Protein AF-A0A1Q5UQK3-F1 (afdb_monomer)

Radius of gyration: 19.58 Å; Cα contacts (8 Å, |Δi|>4): 312; chains: 1; bounding box: 48×44×52 Å

InterPro domains:
  IPR021858 Fungal transcription factor [PF11951] (1-296)

Sequence (298 aa):
MAYWEAMASFVMDQPIQSISYLLQICDQTGTEKTLSNPWTGISTLLFVYLAQAGALGRQRSIIRKLTVPTSTTVIHENFLEELLVQARGVEDVLLDYKIPLADRVEETGDGLTPVSHLQKMAQVYRLTALLELYRVFPELFHEKSSGEVSISDFKSFKSRILAIAIGILTIISTIPASSGVNVLFCLPMIAAGSALQLTDSQQTDFSHGSSRGSLCNDLMAIFIQDDGHAHWREFVQERMNSIHNHVGLSGVTRASEVIEKTWLSADIQVFANESDSIGEFILWTDVMTDGRLETIFG

Secondary structure (DSSP, 8-state):
-HHHHHHHTTTS---GGGTTHHHHHH--TT-SSB--BTTTBTTHHHHHHHHHHHHHHHHHHHHHHS---GGGHHHHHHHHHHHHHHHHHHHHHHHH--PPPGGGBPP-S-TTS-HHHHHHHHHHHHHHHHHHHHHH-GGGS--S--S---HHHHHHHHHHHHHHHHHHHHHHHTS-TTSGGGGG-HHHHHHHHHH---------------SHHHHHHHHHHHHTSHHHHHHHHHHHHHHHHHHHHHH--HHHHHHHHHHHHHHHHHHHHHHTT-TTSTTPPPPHHHHHHHTT-GGG--

pLDDT: mean 82.1, std 14.61, range [39.91, 98.25]

Structure (mmCIF, N/CA/C/O backbone):
data_AF-A0A1Q5UQK3-F1
#
_entry.id   AF-A0A1Q5UQK3-F1
#
loop_
_atom_site.group_PDB
_atom_site.id
_atom_site.type_symbol
_atom_site.label_atom_id
_atom_site.label_alt_id
_atom_site.label_comp_id
_atom_site.label_asym_id
_atom_site.label_entity_id
_atom_site.label_seq_id
_atom_site.pdbx_PDB_ins_code
_atom_site.Cartn_x
_atom_site.Cartn_y
_atom_site.Cartn_z
_atom_site.occupancy
_atom_site.B_iso_or_equiv
_atom_site.auth_seq_id
_atom_site.auth_comp_id
_atom_site.auth_asym_id
_atom_site.auth_atom_id
_atom_site.pdbx_PDB_model_num
ATOM 1 N N . MET A 1 1 ? 2.072 -11.785 13.831 1.00 78.50 1 MET A N 1
ATOM 2 C CA . MET A 1 1 ? 2.649 -12.615 12.754 1.00 78.50 1 MET A CA 1
ATOM 3 C C . MET A 1 1 ? 2.344 -11.985 11.403 1.00 78.50 1 MET A C 1
ATOM 5 O O . MET A 1 1 ? 3.215 -11.283 10.928 1.00 78.50 1 MET A O 1
ATOM 9 N N . ALA A 1 2 ? 1.118 -12.069 10.863 1.00 88.50 2 ALA A N 1
ATOM 10 C CA . ALA A 1 2 ? 0.805 -11.561 9.513 1.00 88.50 2 ALA A CA 1
ATOM 11 C C . ALA A 1 2 ? 1.146 -10.078 9.261 1.00 88.50 2 ALA A C 1
ATOM 13 O O . ALA A 1 2 ? 1.738 -9.767 8.238 1.00 88.50 2 ALA A O 1
ATOM 14 N N . TYR A 1 3 ? 0.840 -9.171 10.200 1.00 90.12 3 TYR A N 1
ATOM 15 C CA . TYR A 1 3 ? 1.243 -7.759 10.088 1.00 90.12 3 TYR A CA 1
ATOM 16 C C . TYR A 1 3 ? 2.760 -7.593 9.915 1.00 90.12 3 TYR A C 1
ATOM 18 O O . TYR A 1 3 ? 3.210 -6.916 9.001 1.00 90.12 3 TYR A O 1
ATOM 26 N N . TRP A 1 4 ? 3.541 -8.234 10.787 1.00 88.81 4 TRP A N 1
ATOM 27 C CA . TRP A 1 4 ? 5.000 -8.144 10.766 1.00 88.81 4 TRP A CA 1
ATOM 28 C C . TRP A 1 4 ? 5.590 -8.767 9.506 1.00 88.81 4 TRP A C 1
ATOM 30 O O . TRP A 1 4 ? 6.489 -8.180 8.921 1.00 88.81 4 TRP A O 1
ATOM 40 N N . GLU A 1 5 ? 5.039 -9.896 9.060 1.00 91.19 5 GLU A N 1
ATOM 41 C CA . GLU A 1 5 ? 5.409 -10.529 7.793 1.00 91.19 5 GLU A CA 1
ATOM 42 C C . GLU A 1 5 ? 5.187 -9.576 6.610 1.00 91.19 5 GLU A C 1
ATOM 44 O O . GLU A 1 5 ? 6.056 -9.428 5.756 1.00 91.19 5 GLU A O 1
ATOM 49 N N . ALA A 1 6 ? 4.051 -8.871 6.605 1.00 92.25 6 ALA A N 1
ATOM 50 C CA . ALA A 1 6 ? 3.717 -7.897 5.575 1.00 92.25 6 ALA A CA 1
ATOM 51 C C . ALA A 1 6 ? 4.653 -6.692 5.566 1.00 92.25 6 ALA A C 1
ATOM 53 O O . ALA A 1 6 ? 4.959 -6.174 4.504 1.00 92.25 6 ALA A O 1
ATOM 54 N N . MET A 1 7 ? 5.110 -6.228 6.729 1.00 90.56 7 MET A N 1
ATOM 55 C CA . MET A 1 7 ? 6.100 -5.151 6.785 1.00 90.56 7 MET A CA 1
ATOM 56 C C . MET A 1 7 ? 7.474 -5.652 6.323 1.00 90.56 7 MET A C 1
ATOM 58 O O . MET A 1 7 ? 8.140 -5.021 5.503 1.00 90.56 7 MET A O 1
ATOM 62 N N . ALA A 1 8 ? 7.885 -6.817 6.827 1.00 90.06 8 ALA A N 1
ATOM 63 C CA . ALA A 1 8 ? 9.196 -7.387 6.571 1.00 90.06 8 ALA A CA 1
ATOM 64 C C . ALA A 1 8 ? 9.395 -7.769 5.100 1.00 90.06 8 ALA A C 1
ATOM 66 O O . ALA A 1 8 ? 10.506 -7.635 4.603 1.00 90.06 8 ALA A O 1
ATOM 67 N N . SER A 1 9 ? 8.346 -8.164 4.372 1.00 92.44 9 SER A N 1
ATOM 68 C CA . SER A 1 9 ? 8.451 -8.544 2.957 1.00 92.44 9 SER A CA 1
ATOM 69 C C . SER A 1 9 ? 8.950 -7.429 2.034 1.00 92.44 9 SER A C 1
ATOM 71 O O . SER A 1 9 ? 9.472 -7.718 0.963 1.00 92.44 9 SER A O 1
ATOM 73 N N . PHE A 1 10 ? 8.799 -6.159 2.425 1.00 89.88 10 PHE A N 1
ATOM 74 C CA . PHE A 1 10 ? 9.327 -5.028 1.652 1.00 89.88 10 PHE A CA 1
ATOM 75 C C . PHE A 1 10 ? 10.814 -4.755 1.940 1.00 89.88 10 PHE A C 1
ATOM 77 O O . PHE A 1 10 ? 11.485 -4.086 1.154 1.00 89.88 10 PHE A O 1
ATOM 84 N N . VAL A 1 11 ? 11.351 -5.299 3.036 1.00 86.69 11 VAL A N 1
ATOM 85 C CA . VAL A 1 11 ? 12.739 -5.085 3.486 1.00 86.69 11 VAL A CA 1
ATOM 86 C C . VAL A 1 11 ? 13.604 -6.336 3.348 1.00 86.69 11 VAL A C 1
ATOM 88 O O . VAL A 1 11 ? 14.799 -6.225 3.097 1.00 86.69 11 VAL A O 1
ATOM 91 N N . MET A 1 12 ? 13.030 -7.525 3.509 1.00 86.06 12 MET A N 1
ATOM 92 C CA . MET A 1 12 ? 13.757 -8.788 3.521 1.00 86.06 12 MET A CA 1
ATOM 93 C C . MET A 1 12 ? 13.512 -9.589 2.251 1.00 86.06 12 MET A C 1
ATOM 95 O O . MET A 1 12 ? 12.377 -9.767 1.810 1.00 86.06 12 MET A O 1
ATOM 99 N N . ASP A 1 13 ? 14.596 -10.135 1.707 1.00 84.44 13 ASP A N 1
ATOM 100 C CA . ASP A 1 13 ? 14.550 -11.056 0.579 1.00 84.44 13 ASP A CA 1
ATOM 101 C C . ASP A 1 13 ? 14.054 -12.420 1.041 1.00 84.44 13 ASP A C 1
ATOM 103 O O . ASP A 1 13 ? 14.781 -13.179 1.684 1.00 84.44 13 ASP A O 1
ATOM 107 N N . GLN A 1 14 ? 12.802 -12.733 0.714 1.00 85.25 14 GLN A N 1
ATOM 108 C CA . GLN A 1 14 ? 12.210 -14.019 1.044 1.00 85.25 14 GLN A CA 1
ATOM 109 C C . GLN A 1 14 ? 11.357 -14.580 -0.093 1.00 85.25 14 GLN A C 1
ATOM 111 O O . GLN A 1 14 ? 10.688 -13.822 -0.798 1.00 85.25 14 GLN A O 1
ATOM 116 N N . PRO A 1 15 ? 11.368 -15.910 -0.290 1.00 85.19 15 PRO A N 1
ATOM 117 C CA . PRO A 1 15 ? 10.510 -16.542 -1.273 1.00 85.19 15 PRO A CA 1
ATOM 118 C C . PRO A 1 15 ? 9.054 -16.533 -0.797 1.00 85.19 15 PRO A C 1
ATOM 120 O O . PRO A 1 15 ? 8.778 -16.670 0.397 1.00 85.19 15 PRO A O 1
ATOM 123 N N . ILE A 1 16 ? 8.107 -16.436 -1.733 1.00 85.38 16 ILE A N 1
ATOM 124 C CA . ILE A 1 16 ? 6.668 -16.400 -1.422 1.00 85.38 16 ILE A CA 1
ATOM 125 C C . ILE A 1 16 ? 6.212 -17.627 -0.612 1.00 85.38 16 ILE A C 1
ATOM 127 O O . ILE A 1 16 ? 5.317 -17.531 0.228 1.00 85.38 16 ILE A O 1
ATOM 131 N N . GLN A 1 17 ? 6.863 -18.779 -0.811 1.00 85.81 17 GLN A N 1
ATOM 132 C CA . GLN A 1 17 ? 6.561 -20.027 -0.112 1.00 85.81 17 GLN A CA 1
ATOM 133 C C . GLN A 1 17 ? 6.794 -19.920 1.401 1.00 85.81 17 GLN A C 1
ATOM 135 O O . GLN A 1 17 ? 6.116 -20.610 2.163 1.00 85.81 17 GLN A O 1
ATOM 140 N N . SER A 1 18 ? 7.689 -19.030 1.845 1.00 86.06 18 SER A N 1
ATOM 141 C CA . SER A 1 18 ? 7.917 -18.759 3.267 1.00 86.06 18 SER A CA 1
ATOM 142 C C . SER A 1 18 ? 6.706 -18.128 3.949 1.00 86.06 18 SER A C 1
ATOM 144 O O . SER A 1 18 ? 6.605 -18.214 5.162 1.00 86.06 18 SER A O 1
ATOM 146 N N . ILE A 1 19 ? 5.771 -17.540 3.196 1.00 87.25 19 ILE A N 1
ATOM 147 C CA . ILE A 1 19 ? 4.575 -16.860 3.718 1.00 87.25 19 ILE A CA 1
ATOM 148 C C . ILE A 1 19 ? 3.367 -17.817 3.754 1.00 87.25 19 ILE A C 1
ATOM 150 O O . ILE A 1 19 ? 2.412 -17.605 4.504 1.00 87.25 19 ILE A O 1
ATOM 154 N N . SER A 1 20 ? 3.409 -18.920 2.998 1.00 83.19 20 SER A N 1
ATOM 155 C CA . SER A 1 20 ? 2.281 -19.845 2.806 1.00 83.19 20 SER A CA 1
ATOM 156 C C . SER A 1 20 ? 1.733 -20.466 4.095 1.00 83.19 20 SER A C 1
ATOM 158 O O . SER A 1 20 ? 0.554 -20.814 4.146 1.00 83.19 20 SER A O 1
ATOM 160 N N . TYR A 1 21 ? 2.538 -20.576 5.159 1.00 84.88 21 TYR A N 1
ATOM 161 C CA . TYR A 1 21 ? 2.067 -21.080 6.456 1.00 84.88 21 TYR A CA 1
ATOM 162 C C . TYR A 1 21 ? 0.967 -20.196 7.070 1.00 84.88 21 TYR A C 1
ATOM 164 O O . TYR A 1 21 ? 0.103 -20.697 7.787 1.00 84.88 21 TYR A O 1
ATOM 172 N N . LEU A 1 22 ? 0.954 -18.891 6.767 1.00 85.50 22 LEU A N 1
ATOM 173 C CA . LEU A 1 22 ? -0.047 -17.958 7.287 1.00 85.50 22 LEU A CA 1
ATOM 174 C C . LEU A 1 22 ? -1.423 -18.140 6.641 1.00 85.50 22 LEU A C 1
ATOM 176 O O . LEU A 1 22 ? -2.431 -17.829 7.278 1.00 85.50 22 LEU A O 1
ATOM 180 N N . LEU A 1 23 ? -1.485 -18.671 5.415 1.00 83.81 23 LEU A N 1
ATOM 181 C CA . LEU A 1 23 ? -2.755 -18.949 4.737 1.00 83.81 23 LEU A CA 1
ATOM 182 C C . LEU A 1 23 ? -3.564 -20.008 5.494 1.00 83.81 23 LEU A C 1
ATOM 184 O O . LEU A 1 23 ? -4.773 -19.860 5.636 1.00 83.81 23 LEU A O 1
ATOM 188 N N . GLN A 1 24 ? -2.892 -21.008 6.073 1.00 79.00 24 GLN A N 1
ATOM 189 C CA . GLN A 1 24 ? -3.535 -22.055 6.880 1.00 79.00 24 GLN A CA 1
ATOM 190 C C . GLN A 1 24 ? -4.207 -21.494 8.142 1.00 79.00 24 GLN A C 1
ATOM 192 O O . GLN A 1 24 ? -5.198 -22.037 8.612 1.00 79.00 24 GLN A O 1
ATOM 197 N N . ILE A 1 25 ? -3.683 -20.390 8.684 1.00 72.75 25 ILE A N 1
ATOM 198 C CA . ILE A 1 25 ? -4.220 -19.724 9.881 1.00 72.75 25 ILE A CA 1
ATOM 199 C C . ILE A 1 25 ? -5.439 -18.857 9.529 1.00 72.75 25 ILE A C 1
ATOM 201 O O . ILE A 1 25 ? -6.269 -18.560 10.388 1.00 72.75 25 ILE A O 1
ATOM 205 N N . CYS A 1 26 ? -5.552 -18.436 8.267 1.00 71.88 26 CYS A N 1
ATOM 206 C CA . CYS A 1 26 ? -6.636 -17.579 7.795 1.00 71.88 26 CYS A CA 1
ATOM 207 C C . CYS A 1 26 ? -7.861 -18.359 7.295 1.00 71.88 26 CYS A C 1
ATOM 209 O O . CYS A 1 26 ? -8.881 -17.734 7.000 1.00 71.88 26 CYS A O 1
ATOM 211 N N . ASP A 1 27 ? -7.786 -19.690 7.209 1.00 66.38 27 ASP A N 1
ATOM 212 C CA . ASP A 1 27 ? -8.896 -20.535 6.774 1.00 66.38 27 ASP A CA 1
ATOM 213 C C . ASP A 1 27 ? -9.964 -20.638 7.880 1.00 66.38 27 ASP A C 1
ATOM 215 O O . ASP A 1 27 ? -9.946 -21.517 8.739 1.00 66.38 27 ASP A O 1
ATOM 219 N N . GLN A 1 28 ? -10.880 -19.666 7.897 1.00 60.72 28 GLN A N 1
ATOM 220 C CA . GLN A 1 28 ? -12.048 -19.629 8.788 1.00 60.72 28 GLN A CA 1
ATOM 221 C C . GLN A 1 28 ? -13.313 -20.117 8.067 1.00 60.72 28 GLN A C 1
ATOM 223 O O . GLN A 1 28 ? -14.416 -19.611 8.297 1.00 60.72 28 GLN A O 1
ATOM 228 N N . THR A 1 29 ? -13.175 -21.066 7.139 1.00 51.41 29 THR A N 1
ATOM 229 C CA . THR A 1 29 ? -14.315 -21.621 6.409 1.00 51.41 29 THR A CA 1
ATOM 230 C C . THR A 1 29 ? -15.253 -22.367 7.370 1.00 51.41 29 THR A C 1
ATOM 232 O O . THR A 1 29 ? -15.006 -23.499 7.772 1.00 51.41 29 THR A O 1
ATOM 235 N N . GLY A 1 30 ? -16.358 -21.719 7.763 1.00 53.75 30 GLY A N 1
ATOM 236 C CA . GLY A 1 3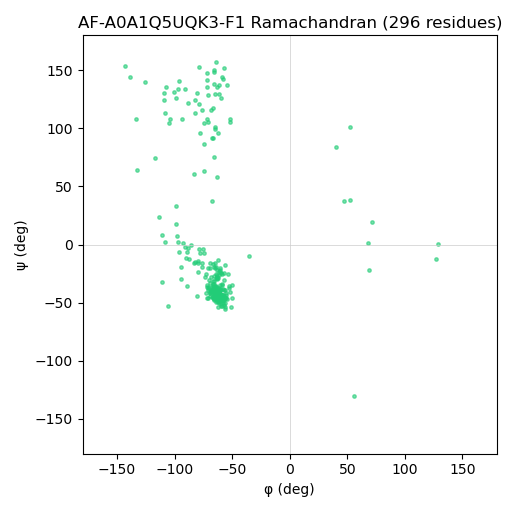0 ? -17.470 -22.371 8.468 1.00 53.75 30 GLY A CA 1
ATOM 237 C C . GLY A 1 30 ? -17.963 -21.726 9.766 1.00 53.75 30 GLY A C 1
ATOM 238 O O . GLY A 1 30 ? -18.908 -22.255 10.347 1.00 53.75 30 GLY A O 1
ATOM 239 N N . THR A 1 31 ? -17.399 -20.608 10.236 1.00 59.25 31 THR A N 1
ATOM 240 C CA . THR A 1 31 ? -17.909 -19.922 11.441 1.00 59.25 31 THR A CA 1
ATOM 241 C C . THR A 1 31 ? -18.957 -18.853 11.102 1.00 59.25 31 THR A C 1
ATOM 243 O O . THR A 1 31 ? -18.769 -18.043 10.197 1.00 59.25 31 THR A O 1
ATOM 246 N N . GLU A 1 32 ? -20.077 -18.824 11.842 1.00 60.72 32 GLU A N 1
ATOM 247 C CA . GLU A 1 32 ? -21.157 -17.829 11.658 1.00 60.72 32 GLU A CA 1
ATOM 248 C C . GLU A 1 32 ? -20.708 -16.385 11.945 1.00 60.72 32 GLU A C 1
ATOM 250 O O . GLU A 1 32 ? -21.277 -15.438 11.398 1.00 60.72 32 GLU A O 1
ATOM 255 N N . LYS A 1 33 ? -19.671 -16.218 12.777 1.00 65.75 33 LYS A N 1
ATOM 256 C CA . LYS A 1 33 ? -19.028 -14.937 13.088 1.00 65.75 33 LYS A CA 1
ATOM 257 C C . LYS A 1 33 ? -17.528 -15.017 12.816 1.00 65.75 33 LYS A C 1
ATOM 259 O O . LYS A 1 33 ? -16.886 -16.028 13.104 1.00 65.75 33 LYS A O 1
ATOM 264 N N . THR A 1 34 ? -16.975 -13.950 12.250 1.00 70.44 34 THR A N 1
ATOM 265 C CA . THR A 1 34 ? -15.537 -13.788 12.028 1.00 70.44 34 THR A CA 1
ATOM 266 C C . THR A 1 34 ? -14.903 -13.292 13.322 1.00 70.44 34 THR A C 1
ATOM 268 O O . THR A 1 34 ? -15.170 -12.166 13.751 1.00 70.44 34 THR A O 1
ATOM 271 N N . LEU A 1 35 ? -14.061 -14.125 13.936 1.00 71.75 35 LEU A N 1
ATOM 272 C CA . LEU A 1 35 ? -13.281 -13.723 15.102 1.00 71.75 35 LEU A CA 1
ATOM 273 C C . LEU A 1 35 ? -12.233 -12.695 14.659 1.00 71.75 35 LEU A C 1
ATOM 275 O O . LEU A 1 35 ? -11.332 -13.004 13.871 1.00 71.75 35 LEU A O 1
ATOM 279 N N . SER A 1 36 ? -12.358 -11.470 15.165 1.00 78.19 36 SER A N 1
ATOM 280 C CA . SER A 1 36 ? -11.414 -10.391 14.879 1.00 78.19 36 SER A CA 1
ATOM 281 C C . SER A 1 36 ? -10.084 -10.656 15.580 1.00 78.19 36 SER A C 1
ATOM 283 O O . SER A 1 36 ? -10.034 -10.874 16.790 1.00 78.19 36 SER A O 1
ATOM 285 N N . ASN A 1 37 ? -8.979 -10.599 14.837 1.00 85.31 37 ASN A N 1
ATOM 286 C CA . ASN A 1 37 ? -7.660 -10.613 15.454 1.00 85.31 37 ASN A CA 1
ATOM 287 C C . ASN A 1 37 ? -7.462 -9.326 16.285 1.00 85.31 37 ASN A C 1
ATOM 289 O O . ASN A 1 37 ? -7.782 -8.249 15.781 1.00 85.31 37 ASN A O 1
ATOM 293 N N . PRO A 1 38 ? -6.879 -9.384 17.497 1.00 82.50 38 PRO A N 1
ATOM 294 C CA . PRO A 1 38 ? -6.703 -8.194 18.337 1.00 82.50 38 PRO A CA 1
ATOM 295 C C . PRO A 1 38 ? -5.853 -7.079 17.713 1.00 82.50 38 PRO A C 1
ATOM 297 O O . PRO A 1 38 ? -5.990 -5.923 18.095 1.00 82.50 38 PRO A O 1
ATOM 300 N N . TRP A 1 39 ? -4.964 -7.418 16.775 1.00 86.12 39 TRP A N 1
ATOM 301 C CA . TRP A 1 39 ? -4.095 -6.462 16.089 1.00 86.12 39 TRP A CA 1
ATOM 302 C C . TRP A 1 39 ? -4.553 -6.203 14.654 1.00 86.12 39 TRP A C 1
ATOM 304 O O . TRP A 1 39 ? -4.768 -5.065 14.262 1.00 86.12 39 TRP A O 1
ATOM 314 N N . THR A 1 40 ? -4.741 -7.253 13.852 1.00 86.62 40 THR A N 1
ATOM 315 C CA . THR A 1 40 ? -5.080 -7.122 12.424 1.00 86.62 40 THR A CA 1
ATOM 316 C C . THR A 1 40 ? -6.582 -7.026 12.152 1.00 86.62 40 THR A C 1
ATOM 318 O O . THR A 1 40 ? -6.984 -6.869 10.997 1.00 86.62 40 THR A O 1
ATOM 321 N N . GLY A 1 41 ? -7.425 -7.121 13.183 1.00 88.31 41 GLY A N 1
ATOM 322 C CA . GLY A 1 41 ? -8.879 -7.108 13.061 1.00 88.31 41 GLY A CA 1
ATOM 323 C C . GLY A 1 41 ? -9.379 -8.198 12.114 1.00 88.31 41 GLY A C 1
ATOM 324 O O . GLY A 1 41 ? -8.967 -9.358 12.189 1.00 88.31 41 GLY A O 1
ATOM 325 N N . ILE A 1 42 ? -10.236 -7.795 11.179 1.00 90.00 42 ILE A N 1
ATOM 326 C CA . ILE A 1 42 ? -10.765 -8.648 10.103 1.00 90.00 42 ILE A CA 1
ATOM 327 C C . ILE A 1 42 ? -9.845 -8.711 8.872 1.00 90.00 42 ILE A C 1
ATOM 329 O O . ILE A 1 42 ? -10.167 -9.374 7.892 1.00 90.00 42 ILE A O 1
ATOM 333 N N . SER A 1 43 ? -8.707 -8.012 8.899 1.00 91.69 43 SER A N 1
ATOM 334 C CA . SER A 1 43 ? -7.818 -7.833 7.745 1.00 91.69 43 SER A CA 1
ATOM 335 C C . SER A 1 43 ? -6.640 -8.805 7.733 1.00 91.69 43 SER A C 1
ATOM 337 O O . SER A 1 43 ? -5.752 -8.660 6.901 1.00 91.69 43 SER A O 1
ATOM 339 N N . THR A 1 44 ? -6.593 -9.795 8.632 1.00 91.44 44 THR A N 1
ATOM 340 C CA . THR A 1 44 ? -5.461 -10.736 8.757 1.00 91.44 44 THR A CA 1
ATOM 341 C C . THR A 1 44 ? -5.065 -11.354 7.417 1.00 91.44 44 THR A C 1
ATOM 343 O O . THR A 1 44 ? -3.888 -11.341 7.074 1.00 91.44 44 THR A O 1
ATOM 346 N N . LEU A 1 45 ? -6.044 -11.813 6.631 1.00 92.19 45 LEU A N 1
ATOM 347 C CA . LEU A 1 45 ? -5.802 -12.397 5.312 1.00 92.19 45 LEU A CA 1
ATOM 348 C C . LEU A 1 45 ? -5.207 -11.380 4.323 1.00 92.19 45 LEU A C 1
ATOM 350 O O . LEU A 1 45 ? -4.307 -11.709 3.557 1.00 92.19 45 LEU A O 1
ATOM 354 N N . LEU A 1 46 ? -5.653 -10.124 4.379 1.00 94.94 46 LEU A N 1
ATOM 355 C CA . LEU A 1 46 ? -5.125 -9.053 3.532 1.00 94.94 46 LEU A CA 1
ATOM 356 C C . LEU A 1 46 ? -3.666 -8.730 3.857 1.00 94.94 46 LEU A C 1
ATOM 358 O O . LEU A 1 46 ? -2.901 -8.440 2.946 1.00 94.94 46 LEU A O 1
ATOM 362 N N . PHE A 1 47 ? -3.255 -8.834 5.124 1.00 95.00 47 PHE A N 1
ATOM 363 C CA . PHE A 1 47 ? -1.840 -8.725 5.489 1.00 95.00 47 PHE A CA 1
ATOM 364 C C . PHE A 1 47 ? -1.006 -9.865 4.901 1.00 95.00 47 PHE A C 1
ATOM 366 O O . PHE A 1 47 ? 0.108 -9.622 4.452 1.00 95.00 47 PHE A O 1
ATOM 373 N N . VAL A 1 48 ? -1.536 -11.092 4.848 1.00 94.50 48 VAL A N 1
ATOM 374 C CA . VAL A 1 48 ? -0.835 -12.218 4.208 1.00 94.50 48 VAL A CA 1
ATOM 375 C C . VAL A 1 48 ? -0.623 -11.947 2.718 1.00 94.50 48 VAL A C 1
ATOM 377 O O . VAL A 1 48 ? 0.493 -12.091 2.226 1.00 94.50 48 VAL A O 1
ATOM 380 N N . TYR A 1 49 ? -1.655 -11.490 2.007 1.00 95.31 49 TYR A N 1
ATOM 381 C CA . TYR A 1 49 ? -1.523 -11.154 0.585 1.00 95.31 49 TYR A CA 1
ATOM 382 C C . TYR A 1 49 ? -0.657 -9.920 0.334 1.00 95.31 49 TYR A C 1
ATOM 384 O O . TYR A 1 49 ? 0.083 -9.889 -0.645 1.00 95.31 49 TYR A O 1
ATOM 392 N N . LEU A 1 50 ? -0.672 -8.937 1.235 1.00 96.00 50 LEU A N 1
ATOM 393 C CA . LEU A 1 50 ? 0.263 -7.816 1.176 1.00 96.00 50 LEU A CA 1
ATOM 394 C C . LEU A 1 50 ? 1.712 -8.287 1.342 1.00 96.00 50 LEU A C 1
ATOM 396 O O . LEU A 1 50 ? 2.586 -7.812 0.623 1.00 96.00 50 LEU A O 1
ATOM 400 N N . ALA A 1 51 ? 1.962 -9.248 2.237 1.00 95.19 51 ALA A N 1
ATOM 401 C CA . ALA A 1 51 ? 3.283 -9.843 2.397 1.00 95.19 51 ALA A CA 1
ATOM 402 C C . ALA A 1 51 ? 3.748 -10.546 1.113 1.00 95.19 51 ALA A C 1
ATOM 404 O O . ALA A 1 51 ? 4.895 -10.403 0.691 1.00 95.19 51 ALA A O 1
ATOM 405 N N . GLN A 1 52 ? 2.844 -11.278 0.456 1.00 95.12 52 GLN A N 1
ATOM 406 C CA . GLN A 1 52 ? 3.128 -11.910 -0.832 1.00 95.12 52 GLN A CA 1
ATOM 407 C C . GLN A 1 52 ? 3.423 -10.872 -1.921 1.00 95.12 52 GLN A C 1
ATOM 409 O O . GLN A 1 52 ? 4.402 -11.022 -2.647 1.00 95.12 52 GLN A O 1
ATOM 414 N N . ALA A 1 53 ? 2.632 -9.797 -1.996 1.00 95.12 53 ALA A N 1
ATOM 415 C CA . ALA A 1 53 ? 2.864 -8.691 -2.921 1.00 95.12 53 ALA A CA 1
ATOM 416 C C . ALA A 1 53 ? 4.238 -8.035 -2.703 1.00 95.12 53 ALA A C 1
ATOM 418 O O . ALA A 1 53 ? 4.974 -7.829 -3.667 1.00 95.12 53 ALA A O 1
ATOM 419 N N . GLY A 1 54 ? 4.615 -7.770 -1.448 1.00 94.31 54 GLY A N 1
ATOM 420 C CA . GLY A 1 54 ? 5.924 -7.213 -1.107 1.00 94.31 54 GLY A CA 1
ATOM 421 C C . GLY A 1 54 ? 7.080 -8.139 -1.492 1.00 94.31 54 GLY A C 1
ATOM 422 O O . GLY A 1 54 ? 8.031 -7.692 -2.131 1.00 94.31 54 GLY A O 1
ATOM 423 N N . ALA A 1 55 ? 6.969 -9.438 -1.191 1.00 94.25 55 ALA A N 1
ATOM 424 C CA . ALA A 1 55 ? 7.991 -10.427 -1.534 1.00 94.25 55 ALA A CA 1
ATOM 425 C C . ALA A 1 55 ? 8.187 -10.543 -3.056 1.00 94.25 55 ALA A C 1
ATOM 427 O O . ALA A 1 55 ? 9.316 -10.468 -3.543 1.00 94.25 55 ALA A O 1
ATOM 428 N N . LEU A 1 56 ? 7.089 -10.644 -3.816 1.00 94.38 56 LEU A N 1
ATOM 429 C CA . LEU A 1 56 ? 7.114 -10.659 -5.282 1.00 94.38 56 LEU A CA 1
ATOM 430 C C . LEU A 1 56 ? 7.721 -9.372 -5.850 1.00 94.38 56 LEU A C 1
ATOM 432 O O . LEU A 1 56 ? 8.548 -9.419 -6.763 1.00 94.38 56 LEU A O 1
ATOM 436 N N . GLY A 1 57 ? 7.331 -8.222 -5.295 1.00 91.94 57 GLY A N 1
ATOM 437 C CA . GLY A 1 57 ? 7.837 -6.922 -5.715 1.00 91.94 57 GLY A CA 1
ATOM 438 C C . GLY A 1 57 ? 9.348 -6.799 -5.522 1.00 91.94 57 GLY A C 1
ATOM 439 O O . GLY A 1 57 ? 10.071 -6.366 -6.423 1.00 91.94 57 GLY A O 1
ATOM 440 N N . ARG A 1 58 ? 9.841 -7.265 -4.374 1.00 90.56 58 ARG A N 1
ATOM 441 C CA . ARG A 1 58 ? 11.262 -7.253 -4.034 1.00 90.56 58 ARG A CA 1
ATOM 442 C C . ARG A 1 58 ? 12.076 -8.207 -4.908 1.00 90.56 58 ARG A C 1
ATOM 444 O O . ARG A 1 58 ? 13.092 -7.793 -5.465 1.00 90.56 58 ARG A O 1
ATOM 451 N N . GLN A 1 59 ? 11.593 -9.433 -5.120 1.00 90.75 59 GLN A N 1
ATOM 452 C CA . GLN A 1 59 ? 12.211 -10.383 -6.053 1.00 90.75 59 GLN A CA 1
ATOM 453 C C . GLN A 1 59 ? 12.325 -9.785 -7.458 1.00 90.75 59 GLN A C 1
ATOM 455 O O . GLN A 1 59 ? 13.393 -9.832 -8.067 1.00 90.75 59 GLN A O 1
ATOM 460 N N . ARG A 1 60 ? 11.258 -9.148 -7.948 1.00 88.62 60 ARG A N 1
ATOM 461 C CA . ARG A 1 60 ? 11.258 -8.483 -9.253 1.00 88.62 60 ARG A CA 1
ATOM 462 C C . ARG A 1 60 ? 12.223 -7.296 -9.327 1.00 88.62 60 ARG A C 1
ATOM 464 O O . ARG A 1 60 ? 12.894 -7.149 -10.347 1.00 88.62 60 ARG A O 1
ATOM 471 N N . SER A 1 61 ? 12.337 -6.481 -8.274 1.00 85.31 61 SER A N 1
ATOM 472 C CA . SER A 1 61 ? 13.320 -5.384 -8.220 1.00 85.31 61 SER A CA 1
ATOM 473 C C . SER A 1 61 ? 14.761 -5.908 -8.273 1.00 85.31 61 SER A C 1
ATOM 475 O O . SER A 1 61 ? 15.560 -5.421 -9.073 1.00 85.31 61 SER A O 1
ATOM 477 N N . ILE A 1 62 ? 15.090 -6.963 -7.515 1.00 84.69 62 ILE A N 1
ATOM 478 C CA . ILE A 1 62 ? 16.425 -7.585 -7.555 1.00 84.69 62 ILE A CA 1
ATOM 479 C C . ILE A 1 62 ? 16.767 -8.057 -8.964 1.00 84.69 62 ILE A C 1
ATOM 481 O O . ILE A 1 62 ? 17.851 -7.767 -9.464 1.00 84.69 62 ILE A O 1
ATOM 485 N N . ILE A 1 63 ? 15.840 -8.764 -9.612 1.00 84.00 63 ILE A N 1
ATOM 486 C CA . ILE A 1 63 ? 16.035 -9.277 -10.970 1.00 84.00 63 ILE A CA 1
ATOM 487 C C . ILE A 1 63 ? 16.291 -8.129 -11.948 1.00 84.00 63 ILE A C 1
ATOM 489 O O . ILE A 1 63 ? 17.243 -8.198 -12.717 1.00 84.00 63 ILE A O 1
ATOM 493 N N . ARG A 1 64 ? 15.507 -7.043 -11.868 1.00 79.56 64 ARG A N 1
ATOM 494 C CA . ARG A 1 64 ? 15.684 -5.851 -12.714 1.00 79.56 64 ARG A CA 1
ATOM 495 C C . ARG A 1 64 ? 17.070 -5.217 -12.551 1.00 79.56 64 ARG A C 1
ATOM 497 O O . ARG A 1 64 ? 17.620 -4.708 -13.521 1.00 79.56 64 ARG A O 1
ATOM 504 N N . LYS A 1 65 ? 17.633 -5.249 -11.338 1.00 77.62 65 LYS A N 1
ATOM 505 C CA . LYS A 1 65 ? 18.955 -4.681 -11.019 1.00 77.62 65 LYS A CA 1
ATOM 506 C C . LYS A 1 65 ? 20.126 -5.610 -11.368 1.00 77.62 65 LYS A C 1
ATOM 508 O O . LYS A 1 65 ? 21.267 -5.151 -11.400 1.00 77.62 65 LYS A O 1
ATOM 513 N N . LEU A 1 66 ? 19.889 -6.900 -11.613 1.00 78.94 66 LEU A N 1
ATOM 514 C CA . LEU A 1 66 ? 20.945 -7.844 -11.980 1.00 78.94 66 LEU A CA 1
ATOM 515 C C . LEU A 1 66 ? 21.319 -7.690 -13.461 1.00 78.94 66 LEU A C 1
ATOM 517 O O . LEU A 1 66 ? 20.507 -7.913 -14.352 1.00 78.94 66 LEU A O 1
ATOM 521 N N . THR A 1 67 ? 22.585 -7.376 -13.745 1.00 64.62 67 THR A N 1
ATOM 522 C CA . THR A 1 67 ? 23.114 -7.394 -15.117 1.00 64.62 67 THR A CA 1
ATOM 523 C C . THR A 1 67 ? 23.239 -8.838 -15.604 1.00 64.62 67 THR A C 1
ATOM 525 O O . THR A 1 67 ? 24.142 -9.567 -15.187 1.00 64.62 67 THR A O 1
ATOM 528 N N . VAL A 1 68 ? 22.341 -9.269 -16.491 1.00 65.12 68 VAL A N 1
ATOM 529 C CA . VAL A 1 68 ? 22.302 -10.656 -16.976 1.00 65.12 68 VAL A CA 1
ATOM 530 C C . VAL A 1 68 ? 23.205 -10.830 -18.206 1.00 65.12 68 VAL A C 1
ATOM 532 O O . VAL A 1 68 ? 22.988 -10.165 -19.220 1.00 65.12 68 VAL A O 1
ATOM 535 N N . PRO A 1 69 ? 24.204 -11.734 -18.178 1.00 62.78 69 PRO A N 1
ATOM 536 C CA . PRO A 1 69 ? 24.957 -12.087 -19.377 1.00 62.78 69 PRO A CA 1
ATOM 537 C C . PRO A 1 69 ? 24.056 -12.793 -20.404 1.00 62.78 69 PRO A C 1
ATOM 539 O O . PRO A 1 69 ? 23.144 -13.540 -20.052 1.00 62.78 69 PRO A O 1
ATOM 542 N N . THR A 1 70 ? 24.334 -12.603 -21.697 1.00 59.19 70 THR A N 1
ATOM 543 C CA . THR A 1 70 ? 23.492 -13.072 -22.819 1.00 59.19 70 THR A CA 1
ATOM 544 C C . THR A 1 70 ? 23.158 -14.574 -22.777 1.00 59.19 70 THR A C 1
ATOM 546 O O . THR A 1 70 ? 22.126 -14.988 -23.298 1.00 59.19 70 THR A O 1
ATOM 549 N N . SER A 1 71 ? 23.990 -15.397 -22.128 1.00 58.97 71 SER A N 1
ATOM 550 C CA . SER A 1 71 ? 23.812 -16.849 -21.987 1.00 58.97 71 SER A CA 1
ATOM 551 C C . SER A 1 71 ? 22.751 -17.284 -20.966 1.00 58.97 71 SER A C 1
ATOM 553 O O . SER A 1 71 ? 22.336 -18.439 -20.998 1.00 58.97 71 SER A O 1
ATOM 555 N N . THR A 1 72 ? 22.302 -16.401 -20.069 1.00 67.31 72 THR A N 1
ATOM 556 C CA . THR A 1 72 ? 21.311 -16.707 -19.012 1.00 67.31 72 THR A CA 1
ATOM 557 C C . THR A 1 72 ? 19.957 -16.024 -19.224 1.00 67.31 72 THR A C 1
ATOM 559 O O . THR A 1 72 ? 19.087 -16.099 -18.359 1.00 67.31 72 THR A O 1
ATOM 562 N N . THR A 1 73 ? 19.760 -15.395 -20.383 1.00 74.94 73 THR A N 1
ATOM 563 C CA . THR A 1 73 ? 18.539 -14.666 -20.781 1.00 74.94 73 THR A CA 1
ATOM 564 C C . THR A 1 73 ? 17.276 -15.521 -20.678 1.00 74.94 73 THR A C 1
ATOM 566 O O . THR A 1 73 ? 16.320 -15.109 -20.035 1.00 74.94 73 THR A O 1
ATOM 569 N N . VAL A 1 74 ? 17.309 -16.757 -21.182 1.00 77.62 74 VAL A N 1
ATOM 570 C CA . VAL A 1 74 ? 16.160 -17.684 -21.130 1.00 77.62 74 VAL A CA 1
ATOM 571 C C . VAL A 1 74 ? 15.758 -18.039 -19.693 1.00 77.62 74 VAL A C 1
ATOM 573 O O . VAL A 1 74 ? 14.578 -18.118 -19.372 1.00 77.62 74 VAL A O 1
ATOM 576 N N . ILE A 1 75 ? 16.730 -18.247 -18.797 1.00 78.62 75 ILE A N 1
ATOM 577 C CA . ILE A 1 75 ? 16.450 -18.558 -17.382 1.00 78.62 75 ILE A CA 1
ATOM 578 C C . ILE A 1 75 ? 15.829 -17.340 -16.692 1.00 78.62 75 ILE A C 1
ATOM 580 O O . ILE A 1 75 ? 14.896 -17.481 -15.906 1.00 78.62 75 ILE A O 1
ATOM 584 N N . HIS A 1 76 ? 16.338 -16.151 -17.008 1.00 81.00 76 HIS A N 1
ATOM 585 C CA . HIS A 1 76 ? 15.828 -14.890 -16.490 1.00 81.00 76 HIS A CA 1
ATOM 586 C C . HIS A 1 76 ? 14.386 -14.612 -16.945 1.00 81.00 76 HIS A C 1
ATOM 588 O O . HIS A 1 76 ? 13.545 -14.269 -16.118 1.00 81.00 76 HIS A O 1
ATOM 594 N N . GLU A 1 77 ? 14.082 -14.811 -18.229 1.00 82.06 77 GLU A N 1
ATOM 595 C CA . GLU A 1 77 ? 12.726 -14.673 -18.779 1.00 82.06 77 GLU A CA 1
ATOM 596 C C . GLU A 1 77 ? 11.750 -15.661 -18.131 1.00 82.06 77 GLU A C 1
ATOM 598 O O . GLU A 1 77 ? 10.711 -15.241 -17.627 1.00 82.06 77 GLU A O 1
ATOM 603 N N . ASN A 1 78 ? 12.122 -16.943 -18.031 1.00 85.81 78 ASN A N 1
ATOM 604 C CA . ASN A 1 78 ? 11.292 -17.959 -17.374 1.00 85.81 78 ASN A CA 1
ATOM 605 C C . ASN A 1 78 ? 10.974 -17.597 -15.913 1.00 85.81 78 ASN A C 1
ATOM 607 O O . ASN A 1 78 ? 9.863 -17.828 -15.440 1.00 85.81 78 ASN A O 1
ATOM 611 N N . PHE A 1 79 ? 11.939 -17.025 -15.187 1.00 86.00 79 PHE A N 1
ATOM 612 C CA . PHE A 1 79 ? 11.734 -16.626 -13.796 1.00 86.00 79 PHE A CA 1
ATOM 613 C C . PHE A 1 79 ? 10.811 -15.404 -13.670 1.00 86.00 79 PHE A C 1
ATOM 615 O O . PHE A 1 79 ? 9.951 -15.369 -12.792 1.00 86.00 79 PHE A O 1
ATOM 622 N N . LEU A 1 80 ? 10.927 -14.420 -14.571 1.00 87.06 80 LEU A N 1
ATOM 623 C CA . LEU A 1 80 ? 9.996 -13.287 -14.628 1.00 87.06 80 LEU A CA 1
ATOM 624 C C . LEU A 1 80 ? 8.568 -13.728 -14.971 1.00 87.06 80 LEU A C 1
ATOM 626 O O . LEU A 1 80 ? 7.617 -13.216 -14.375 1.00 87.06 80 LEU A O 1
ATOM 630 N N . GLU A 1 81 ? 8.411 -14.686 -15.887 1.00 89.00 81 GLU A N 1
ATOM 631 C CA . GLU A 1 81 ? 7.111 -15.286 -16.192 1.00 89.00 81 GLU A CA 1
ATOM 632 C C . GLU A 1 81 ? 6.519 -16.003 -14.973 1.00 89.00 81 GLU A C 1
ATOM 634 O O . GLU A 1 81 ? 5.336 -15.825 -14.676 1.00 89.00 81 GLU A O 1
ATOM 639 N N . GLU A 1 82 ? 7.328 -16.758 -14.224 1.00 91.69 82 GLU A N 1
ATOM 640 C CA . GLU A 1 82 ? 6.882 -17.425 -12.997 1.00 91.69 82 GLU A CA 1
ATOM 641 C C . GLU A 1 82 ? 6.391 -16.415 -11.949 1.00 91.69 82 GLU A C 1
ATOM 643 O O . GLU A 1 82 ? 5.296 -16.575 -11.400 1.00 91.69 82 GLU A O 1
ATOM 648 N N . LEU A 1 83 ? 7.151 -15.339 -11.713 1.00 92.06 83 LEU A N 1
ATOM 649 C CA . LEU A 1 83 ? 6.737 -14.270 -10.801 1.00 92.06 83 LEU A CA 1
ATOM 650 C C . LEU A 1 83 ? 5.443 -13.597 -11.257 1.00 92.06 83 LEU A C 1
ATOM 652 O O . LEU A 1 83 ? 4.592 -13.287 -10.426 1.00 92.06 83 LEU A O 1
ATOM 656 N N . LEU A 1 84 ? 5.264 -13.392 -12.564 1.00 92.12 84 LEU A N 1
ATOM 657 C CA . LEU A 1 84 ? 4.039 -12.809 -13.105 1.00 92.12 84 LEU A CA 1
ATOM 658 C C . LEU A 1 84 ? 2.830 -13.737 -12.913 1.00 92.12 84 LEU A C 1
ATOM 660 O O . LEU A 1 84 ? 1.744 -13.261 -12.584 1.00 92.12 84 LEU A O 1
ATOM 664 N N . VAL A 1 85 ? 2.997 -15.052 -13.083 1.00 93.88 85 VAL A N 1
ATOM 665 C CA . VAL A 1 85 ? 1.937 -16.039 -12.804 1.00 93.88 85 VAL A CA 1
ATOM 666 C C . VAL A 1 85 ? 1.550 -16.013 -11.325 1.00 93.88 85 VAL A C 1
ATOM 668 O O . VAL A 1 85 ? 0.361 -15.996 -11.004 1.00 93.88 85 VAL A O 1
ATOM 671 N N . GLN A 1 86 ? 2.532 -15.959 -10.423 1.00 94.00 86 GLN A N 1
ATOM 672 C CA . GLN A 1 86 ? 2.274 -15.847 -8.986 1.00 94.00 86 GLN A CA 1
ATOM 673 C C . GLN A 1 86 ? 1.569 -14.526 -8.642 1.00 94.00 86 GLN A C 1
ATOM 675 O O . GLN A 1 86 ? 0.589 -14.537 -7.899 1.00 94.00 86 GLN A O 1
ATOM 680 N N . ALA A 1 87 ? 2.003 -13.406 -9.230 1.00 94.69 87 ALA A N 1
ATOM 681 C CA . ALA A 1 87 ? 1.381 -12.097 -9.046 1.00 94.69 87 ALA A CA 1
ATOM 682 C C . ALA A 1 87 ? -0.087 -12.074 -9.502 1.00 94.69 87 ALA A C 1
ATOM 684 O O . ALA A 1 87 ? -0.928 -11.557 -8.769 1.00 94.69 87 ALA A O 1
ATOM 685 N N . ARG A 1 88 ? -0.415 -12.699 -10.645 1.00 94.94 88 ARG A N 1
ATOM 686 C CA . ARG A 1 88 ? -1.809 -12.866 -11.104 1.00 94.94 88 ARG A CA 1
ATOM 687 C C . ARG A 1 88 ? -2.649 -13.659 -10.106 1.00 94.94 88 ARG A C 1
ATOM 689 O O . ARG A 1 88 ? -3.759 -13.256 -9.793 1.00 94.94 88 ARG A O 1
ATOM 696 N N . GLY A 1 89 ? -2.100 -14.736 -9.543 1.00 94.25 89 GLY A N 1
ATOM 697 C CA . GLY A 1 89 ? -2.798 -15.508 -8.513 1.00 94.25 89 GLY A CA 1
ATOM 698 C C . GLY A 1 89 ? -3.126 -14.685 -7.260 1.00 94.25 89 GLY A C 1
ATOM 699 O O . GLY A 1 89 ? -4.212 -14.823 -6.701 1.00 94.25 89 GLY A O 1
ATOM 700 N N . VAL A 1 90 ? -2.216 -13.806 -6.825 1.00 95.00 90 VAL A N 1
ATOM 701 C CA . VAL A 1 90 ? -2.472 -12.890 -5.698 1.00 95.00 90 VAL A CA 1
ATOM 702 C C . VAL A 1 90 ? -3.504 -11.823 -6.077 1.00 95.00 90 VAL A C 1
ATOM 704 O O . VAL A 1 90 ? -4.398 -11.530 -5.283 1.00 95.00 90 VAL A O 1
ATOM 707 N N . GLU A 1 91 ? -3.405 -11.264 -7.285 1.00 95.88 91 GLU A N 1
ATOM 708 C CA . GLU A 1 91 ? -4.363 -10.295 -7.821 1.00 95.88 91 GLU A CA 1
ATOM 709 C C . GLU A 1 91 ? -5.787 -10.862 -7.842 1.00 95.88 91 GLU A C 1
ATOM 711 O O . GLU A 1 91 ? -6.683 -10.240 -7.272 1.00 95.88 91 GLU A O 1
ATOM 716 N N . ASP A 1 92 ? -5.989 -12.047 -8.424 1.00 95.19 92 ASP A N 1
ATOM 717 C CA . ASP A 1 92 ? -7.302 -12.689 -8.542 1.00 95.19 92 ASP A CA 1
ATOM 718 C C . ASP A 1 92 ? -7.972 -12.827 -7.168 1.00 95.19 92 ASP A C 1
ATOM 720 O O . ASP A 1 92 ? -9.127 -12.438 -6.976 1.00 95.19 92 ASP A O 1
ATOM 724 N N . VAL A 1 93 ? -7.222 -13.286 -6.160 1.00 94.00 93 VAL A N 1
ATOM 725 C CA . VAL A 1 93 ? -7.758 -13.432 -4.802 1.00 94.00 93 VAL A CA 1
ATOM 726 C C . VAL A 1 93 ? -8.086 -12.080 -4.165 1.00 94.00 93 VAL A C 1
ATOM 728 O O . VAL A 1 93 ? -9.116 -11.941 -3.499 1.00 94.00 93 VAL A O 1
ATOM 731 N N . LEU A 1 94 ? -7.244 -11.062 -4.359 1.00 94.81 94 LEU A N 1
ATOM 732 C CA . LEU A 1 94 ? -7.514 -9.711 -3.860 1.00 94.81 94 LEU A CA 1
ATOM 733 C C . LEU A 1 94 ? -8.732 -9.085 -4.550 1.00 94.81 94 LEU A C 1
ATOM 735 O O . LEU A 1 94 ? -9.507 -8.382 -3.896 1.00 94.81 94 LEU A O 1
ATOM 739 N N . LEU A 1 95 ? -8.934 -9.331 -5.845 1.00 94.50 95 LEU A N 1
ATOM 740 C CA . LEU A 1 95 ? -10.100 -8.861 -6.590 1.00 94.50 95 LEU A CA 1
ATOM 741 C C . LEU A 1 95 ? -11.385 -9.563 -6.131 1.00 94.50 95 LEU A C 1
ATOM 743 O O . LEU A 1 95 ? -12.396 -8.883 -5.941 1.00 94.50 95 LEU A O 1
ATOM 747 N N . ASP A 1 96 ? -11.326 -10.859 -5.835 1.00 94.00 96 ASP A N 1
ATOM 748 C CA . ASP A 1 96 ? -12.469 -11.639 -5.349 1.00 94.00 96 ASP A CA 1
ATOM 749 C C . ASP A 1 96 ? -12.769 -11.453 -3.851 1.00 94.00 96 ASP A C 1
ATOM 751 O O . ASP A 1 96 ? -13.869 -11.780 -3.385 1.00 94.00 96 ASP A O 1
ATOM 755 N N . TYR A 1 97 ? -11.827 -10.898 -3.080 1.00 92.56 97 TYR A N 1
ATOM 756 C CA . TYR A 1 97 ? -11.987 -10.704 -1.642 1.00 92.56 97 TYR A CA 1
ATOM 757 C C . TYR A 1 97 ? -13.184 -9.804 -1.298 1.00 92.56 97 TYR A C 1
ATOM 759 O O . TYR A 1 97 ? -13.285 -8.646 -1.721 1.00 92.56 97 TYR A O 1
ATOM 767 N N . LYS A 1 98 ? -14.069 -10.319 -0.435 1.00 90.81 98 LYS A N 1
ATO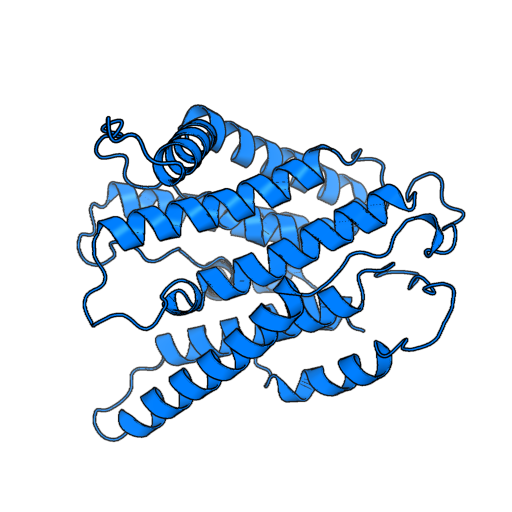M 768 C CA . LYS A 1 98 ? -15.243 -9.602 0.079 1.00 90.81 98 LYS A CA 1
ATOM 769 C C . LYS A 1 98 ? -15.048 -9.248 1.542 1.00 90.81 98 LYS A C 1
ATOM 771 O O . LYS A 1 98 ? -14.862 -10.123 2.384 1.00 90.81 98 LYS A O 1
ATOM 776 N N . ILE A 1 99 ? -15.164 -7.959 1.847 1.00 90.69 99 ILE A N 1
ATOM 777 C CA . ILE A 1 99 ? -15.110 -7.474 3.226 1.00 90.69 99 ILE A CA 1
ATOM 778 C C . ILE A 1 99 ? -16.325 -8.021 3.993 1.00 90.69 99 ILE A C 1
ATOM 780 O O . ILE A 1 99 ? -17.455 -7.872 3.515 1.00 90.69 99 ILE A O 1
ATOM 784 N N . PRO A 1 100 ? -16.123 -8.634 5.174 1.00 88.69 100 PRO A N 1
ATOM 785 C CA . PRO A 1 100 ? -17.218 -9.093 6.018 1.00 88.69 100 PRO A CA 1
ATOM 786 C C . PRO A 1 100 ? -18.215 -7.975 6.350 1.00 88.69 100 PRO A C 1
ATOM 788 O O . PRO A 1 100 ? -17.831 -6.846 6.667 1.00 88.69 100 PRO A O 1
ATOM 791 N N . LEU A 1 101 ? -19.510 -8.296 6.292 1.00 86.12 101 LEU A N 1
ATOM 792 C CA . LEU A 1 101 ? -20.590 -7.402 6.727 1.00 86.12 101 LEU A CA 1
ATOM 793 C C . LEU A 1 101 ? -20.515 -7.173 8.240 1.00 86.12 101 LEU A C 1
ATOM 795 O O . LEU A 1 101 ? -20.093 -8.071 8.965 1.00 86.12 101 LEU A O 1
ATOM 799 N N . ALA A 1 102 ? -20.968 -6.007 8.713 1.00 84.44 102 ALA A N 1
ATOM 800 C CA . ALA A 1 102 ? -20.855 -5.623 10.123 1.00 84.44 102 ALA A CA 1
ATOM 801 C C . ALA A 1 102 ? -21.500 -6.657 11.062 1.00 84.44 102 ALA A C 1
ATOM 803 O O . ALA A 1 102 ? -20.906 -7.026 12.066 1.00 84.44 102 ALA A O 1
ATOM 804 N N . ASP A 1 103 ? -22.644 -7.213 10.663 1.00 82.81 103 ASP A N 1
ATOM 805 C CA . ASP A 1 103 ? -23.402 -8.213 11.426 1.00 82.81 103 ASP A CA 1
ATOM 806 C C . ASP A 1 103 ? -22.648 -9.540 11.628 1.00 82.81 103 ASP A C 1
ATOM 808 O O . ASP A 1 103 ? -22.995 -10.336 12.501 1.00 82.81 103 ASP A O 1
ATOM 812 N N . ARG A 1 104 ? -21.626 -9.802 10.803 1.00 82.56 104 ARG A N 1
ATOM 813 C CA . ARG A 1 104 ? -20.788 -11.009 10.867 1.00 82.56 104 ARG A CA 1
ATOM 814 C C . ARG A 1 104 ? -19.494 -10.795 11.646 1.00 82.56 104 ARG A C 1
ATOM 816 O O . ARG A 1 104 ? -18.759 -11.757 11.852 1.00 82.56 104 ARG A O 1
ATOM 823 N N . VAL A 1 105 ? -19.198 -9.563 12.050 1.00 82.62 105 VAL A N 1
ATOM 824 C CA . VAL A 1 105 ? -17.993 -9.219 12.806 1.00 82.62 105 VAL A CA 1
ATOM 825 C C . VAL A 1 105 ? -18.364 -9.092 14.273 1.00 82.62 105 VAL A C 1
ATOM 827 O O . VAL A 1 105 ? -19.340 -8.431 14.623 1.00 82.62 105 VAL A O 1
ATOM 830 N N . GLU A 1 106 ? -17.592 -9.733 15.144 1.00 80.94 106 GLU A N 1
ATOM 831 C CA . GLU A 1 106 ? -17.776 -9.551 16.582 1.00 80.94 106 GLU A CA 1
ATOM 832 C C . GLU A 1 106 ? -17.498 -8.099 16.984 1.00 80.94 106 GLU A C 1
ATOM 834 O O . GLU A 1 106 ? -16.529 -7.485 16.526 1.00 80.94 106 GLU A O 1
ATOM 839 N N . GLU A 1 107 ? -18.367 -7.540 17.829 1.00 76.88 107 GLU A N 1
ATOM 840 C CA . GLU A 1 107 ? -18.210 -6.177 18.322 1.00 76.88 107 GLU A CA 1
ATOM 841 C C . GLU A 1 107 ? -16.900 -6.058 19.106 1.00 76.88 107 GLU A C 1
ATOM 843 O O . GLU A 1 107 ? -16.600 -6.864 19.985 1.00 76.88 107 GLU A O 1
ATOM 848 N N . THR A 1 108 ? -16.101 -5.047 18.768 1.00 77.94 108 THR A N 1
ATOM 849 C CA . THR A 1 108 ? -14.737 -4.881 19.288 1.00 77.94 108 THR A CA 1
ATOM 850 C C . THR A 1 108 ? -14.702 -4.483 20.761 1.00 77.94 108 THR A C 1
ATOM 852 O O . THR A 1 108 ? -13.667 -4.630 21.405 1.00 77.94 108 THR A O 1
ATOM 855 N N . GLY A 1 109 ? -15.803 -3.936 21.292 1.00 81.06 109 GLY A N 1
ATOM 856 C CA . GLY A 1 109 ? -15.864 -3.353 22.636 1.00 81.06 109 GLY A CA 1
ATOM 857 C C . GLY A 1 109 ? -15.038 -2.068 22.803 1.00 81.06 109 GLY A C 1
ATOM 858 O O . GLY A 1 109 ? -15.014 -1.504 23.895 1.00 81.06 109 GLY A O 1
ATOM 859 N N . ASP A 1 110 ? -14.386 -1.588 21.738 1.00 85.50 110 ASP A N 1
ATOM 860 C CA . ASP A 1 110 ? -13.571 -0.375 21.720 1.00 85.50 110 ASP A CA 1
ATOM 861 C C . ASP A 1 110 ? -14.283 0.737 20.938 1.00 85.50 110 ASP A C 1
ATOM 863 O O . ASP A 1 110 ? -14.432 0.674 19.715 1.00 85.50 110 ASP A O 1
ATOM 867 N N . GLY A 1 111 ? -14.681 1.798 21.645 1.00 86.75 111 GLY A N 1
ATOM 868 C CA . GLY A 1 111 ? -15.337 2.963 21.049 1.00 86.75 111 GLY A CA 1
ATOM 869 C C . GLY A 1 111 ? -14.453 3.753 20.075 1.00 86.75 111 GLY A C 1
ATOM 870 O O . GLY A 1 111 ? -14.979 4.479 19.233 1.00 86.75 111 GLY A O 1
ATOM 871 N N . LEU A 1 112 ? -13.126 3.605 20.150 1.00 90.56 112 LEU A N 1
ATOM 872 C CA . LEU A 1 112 ? -12.181 4.222 19.212 1.00 90.56 112 LEU A CA 1
ATOM 873 C C . LEU A 1 112 ? -11.929 3.352 17.971 1.00 90.56 112 LEU A C 1
ATOM 875 O O . LEU A 1 112 ? -11.389 3.838 16.968 1.00 90.56 112 LEU A O 1
ATOM 879 N N . THR A 1 113 ? -12.360 2.092 18.002 1.00 91.19 113 THR A N 1
ATOM 880 C CA . THR A 1 113 ? -12.174 1.122 16.917 1.00 91.19 113 THR A CA 1
ATOM 881 C C . THR A 1 113 ? -13.486 0.392 16.615 1.00 91.19 113 THR A C 1
ATOM 883 O O . THR A 1 113 ? -13.583 -0.825 16.788 1.00 91.19 113 THR A O 1
ATOM 886 N N . PRO A 1 114 ? -14.528 1.109 16.150 1.00 92.31 114 PRO A N 1
ATOM 887 C CA . PRO A 1 114 ? -15.765 0.478 15.715 1.00 92.31 114 PRO A CA 1
ATOM 888 C C . PRO A 1 114 ? -15.532 -0.424 14.495 1.00 92.31 114 PRO A C 1
ATOM 890 O O . PRO A 1 114 ? -14.615 -0.211 13.696 1.00 92.31 114 PRO A O 1
ATOM 893 N N . VAL A 1 115 ? -16.433 -1.388 14.291 1.00 92.19 115 VAL A N 1
ATOM 894 C CA . VAL A 1 115 ? -16.396 -2.333 13.156 1.00 92.19 115 VAL A CA 1
ATOM 895 C C . VAL A 1 115 ? -16.300 -1.615 11.804 1.00 92.19 115 VAL A C 1
ATOM 897 O O . VAL A 1 115 ? -15.579 -2.061 10.913 1.00 92.19 115 VAL A O 1
ATOM 900 N N . SER A 1 116 ? -16.948 -0.457 11.657 1.00 93.88 116 SER A N 1
ATOM 901 C CA . SER A 1 116 ? -16.875 0.353 10.435 1.00 93.88 116 SER A CA 1
ATOM 902 C C . SER A 1 116 ? -15.452 0.826 10.112 1.00 93.88 116 SER A C 1
ATOM 904 O O . SER A 1 116 ? -15.077 0.891 8.941 1.00 93.88 116 SER A O 1
ATOM 906 N N . HIS A 1 117 ? -14.626 1.120 11.121 1.00 95.19 117 HIS A N 1
ATOM 907 C CA . HIS A 1 117 ? -13.224 1.487 10.917 1.00 95.19 117 HIS A CA 1
ATOM 908 C C . HIS A 1 117 ? -12.392 0.272 10.497 1.00 95.19 117 HIS A C 1
ATOM 910 O O . HIS A 1 117 ? -11.547 0.400 9.614 1.00 95.19 117 HIS A O 1
ATOM 916 N N . LEU A 1 118 ? -12.682 -0.918 11.038 1.00 94.38 118 LEU A N 1
ATOM 917 C CA . LEU A 1 118 ? -12.042 -2.169 10.611 1.00 94.38 118 LEU A CA 1
ATOM 918 C C . LEU A 1 118 ? -12.384 -2.531 9.159 1.00 94.38 118 LEU A C 1
ATOM 92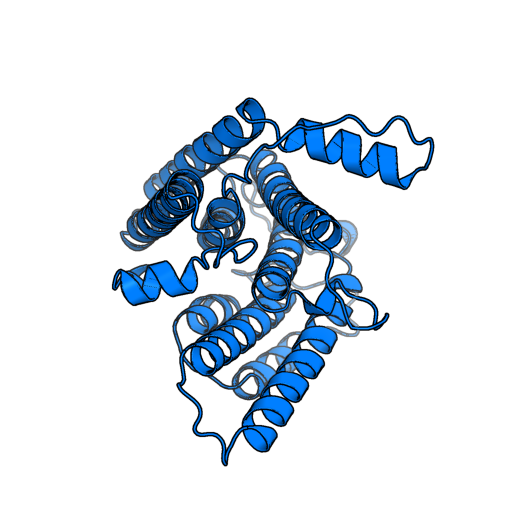0 O O . LEU A 1 118 ? -11.506 -2.952 8.411 1.00 94.38 118 LEU A O 1
ATOM 924 N N . GLN A 1 119 ? -13.629 -2.316 8.727 1.00 95.06 119 GLN A N 1
ATOM 925 C CA . GLN A 1 119 ? -14.039 -2.517 7.332 1.00 95.06 119 GLN A CA 1
ATOM 926 C C . GLN A 1 119 ? -13.327 -1.552 6.381 1.00 95.06 119 GLN A C 1
ATOM 928 O O . GLN A 1 119 ? -12.825 -1.968 5.337 1.00 95.06 119 GLN A O 1
ATOM 933 N N . LYS A 1 120 ? -13.227 -0.269 6.752 1.00 96.88 120 LYS A N 1
ATOM 934 C CA . LYS A 1 120 ? -12.459 0.713 5.974 1.00 96.88 120 LYS A CA 1
ATOM 935 C C . LYS A 1 120 ? -10.977 0.344 5.917 1.00 96.88 120 LYS A C 1
ATOM 937 O O . LYS A 1 120 ? -10.391 0.389 4.841 1.00 96.88 120 LYS A O 1
ATOM 942 N N . MET A 1 121 ? -10.392 -0.081 7.038 1.00 96.62 121 MET A N 1
ATOM 943 C CA . MET A 1 121 ? -9.018 -0.582 7.088 1.00 96.62 121 MET A CA 1
ATOM 944 C C . MET A 1 121 ? -8.826 -1.791 6.164 1.00 96.62 121 MET A C 1
ATOM 946 O O . MET A 1 121 ? -7.844 -1.839 5.432 1.00 96.62 121 MET A O 1
ATOM 950 N N . ALA A 1 122 ? -9.764 -2.742 6.140 1.00 95.88 122 ALA A N 1
ATOM 951 C CA . ALA A 1 122 ? -9.723 -3.866 5.207 1.00 95.88 122 ALA A CA 1
ATOM 952 C C . ALA A 1 122 ? -9.740 -3.393 3.745 1.00 95.88 122 ALA A C 1
ATOM 954 O O . ALA A 1 122 ? -8.932 -3.846 2.938 1.00 95.88 122 ALA A O 1
ATOM 955 N N . GLN A 1 123 ? -10.595 -2.429 3.396 1.00 97.44 123 GLN A N 1
ATOM 956 C CA . GLN A 1 123 ? -10.604 -1.878 2.039 1.00 97.44 123 GLN A CA 1
ATOM 957 C C . GLN A 1 123 ? -9.285 -1.174 1.691 1.00 97.44 123 GLN A C 1
ATOM 959 O O . GLN A 1 123 ? -8.775 -1.368 0.591 1.00 97.44 123 GLN A O 1
ATOM 964 N N . VAL A 1 124 ? -8.721 -0.399 2.623 1.00 98.25 124 VAL A N 1
ATOM 965 C CA . VAL A 1 124 ? -7.410 0.250 2.463 1.00 98.25 124 VAL A CA 1
ATOM 966 C C . VAL A 1 124 ? -6.341 -0.792 2.159 1.00 98.25 124 VAL A C 1
ATOM 968 O O . VAL A 1 124 ? -5.689 -0.699 1.129 1.00 98.25 124 VAL A O 1
ATOM 971 N N . TYR A 1 125 ? -6.220 -1.830 2.984 1.00 97.81 125 TYR A N 1
ATOM 972 C CA . TYR A 1 125 ? -5.186 -2.850 2.820 1.00 97.81 125 TYR A CA 1
ATOM 973 C C . TYR A 1 125 ? -5.335 -3.684 1.546 1.00 97.81 125 TYR A C 1
ATOM 975 O O . TYR A 1 125 ? -4.335 -4.001 0.904 1.00 97.81 125 TYR A O 1
ATOM 983 N N . ARG A 1 126 ? -6.572 -3.989 1.140 1.00 97.56 126 ARG A N 1
ATOM 984 C CA . ARG A 1 126 ? -6.853 -4.627 -0.151 1.00 97.56 126 ARG A CA 1
ATOM 985 C C . ARG A 1 126 ? -6.340 -3.773 -1.313 1.00 97.56 126 ARG A C 1
ATOM 987 O O . ARG A 1 126 ? -5.653 -4.285 -2.191 1.00 97.56 126 ARG A O 1
ATOM 994 N N . LEU A 1 127 ? -6.655 -2.477 -1.306 1.00 98.06 127 LEU A N 1
ATOM 995 C CA . LEU A 1 127 ? -6.206 -1.543 -2.340 1.00 98.06 127 LEU A CA 1
ATOM 996 C C . LEU A 1 127 ? -4.693 -1.315 -2.293 1.00 98.06 127 LEU A C 1
ATOM 998 O O . LEU A 1 127 ? -4.077 -1.211 -3.345 1.00 98.06 127 LEU A O 1
ATOM 1002 N N . THR A 1 128 ? -4.087 -1.271 -1.107 1.00 98.12 128 THR A N 1
ATOM 1003 C CA . THR A 1 128 ? -2.633 -1.149 -0.940 1.00 98.12 128 THR A CA 1
ATOM 1004 C C . THR A 1 128 ? -1.899 -2.348 -1.533 1.00 98.12 128 THR A C 1
ATOM 1006 O O . THR A 1 128 ? -0.942 -2.154 -2.271 1.00 98.12 128 THR A O 1
ATOM 1009 N N . ALA A 1 129 ? -2.362 -3.577 -1.283 1.00 97.44 129 ALA A N 1
ATOM 1010 C CA . ALA A 1 129 ? -1.748 -4.768 -1.870 1.00 97.44 129 ALA A CA 1
ATOM 1011 C C . ALA A 1 129 ? -1.839 -4.766 -3.407 1.00 97.44 129 ALA A C 1
ATOM 1013 O O . ALA A 1 129 ? -0.851 -5.046 -4.081 1.00 97.44 129 ALA A O 1
ATOM 1014 N N . LEU A 1 130 ? -2.996 -4.375 -3.957 1.00 96.94 130 LEU A N 1
ATOM 1015 C CA . LEU A 1 130 ? -3.173 -4.200 -5.402 1.00 96.94 130 LEU A CA 1
ATOM 1016 C C . LEU A 1 130 ? -2.264 -3.096 -5.960 1.00 96.94 130 LEU A C 1
ATOM 1018 O O . LEU A 1 130 ? -1.621 -3.299 -6.981 1.00 96.94 130 LEU A O 1
ATOM 1022 N N . LEU A 1 131 ? -2.172 -1.947 -5.284 1.00 96.19 131 LEU A N 1
ATOM 1023 C CA . LEU A 1 131 ? -1.307 -0.837 -5.685 1.00 96.19 131 LEU A CA 1
ATOM 1024 C C . LEU A 1 131 ? 0.158 -1.276 -5.795 1.00 96.19 131 LEU A C 1
ATOM 1026 O O . LEU A 1 131 ? 0.805 -0.985 -6.798 1.00 96.19 131 LEU A O 1
ATOM 1030 N N . GLU A 1 132 ? 0.671 -1.982 -4.787 1.00 95.25 132 GLU A N 1
ATOM 1031 C CA . GLU A 1 132 ? 2.053 -2.472 -4.778 1.00 95.25 132 GLU A CA 1
ATOM 1032 C C . GLU A 1 132 ? 2.299 -3.504 -5.889 1.00 95.25 132 GLU A C 1
ATOM 1034 O O . GLU A 1 132 ? 3.280 -3.383 -6.624 1.00 95.25 132 GLU A O 1
ATOM 1039 N N . LEU A 1 133 ? 1.378 -4.457 -6.096 1.00 94.38 133 LEU A N 1
ATOM 1040 C CA . LEU A 1 133 ? 1.464 -5.398 -7.221 1.00 94.38 133 LEU A CA 1
ATOM 1041 C C . LEU A 1 133 ? 1.506 -4.665 -8.559 1.00 94.38 133 LEU A C 1
ATOM 1043 O O 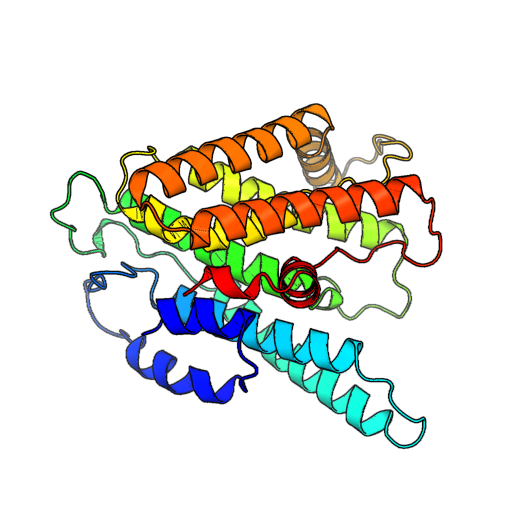. LEU A 1 133 ? 2.392 -4.907 -9.372 1.00 94.38 133 LEU A O 1
ATOM 1047 N N . TYR A 1 134 ? 0.578 -3.741 -8.777 1.00 92.69 134 TYR A N 1
ATOM 1048 C CA . TYR A 1 134 ? 0.432 -3.032 -10.038 1.00 92.69 134 TYR A CA 1
ATOM 1049 C C . TYR A 1 134 ? 1.602 -2.114 -10.375 1.00 92.69 134 TYR A C 1
ATOM 1051 O O . TYR A 1 134 ? 1.962 -1.989 -11.545 1.00 92.69 134 TYR A O 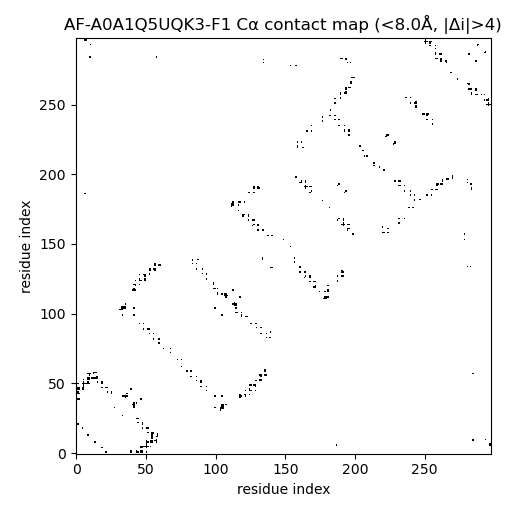1
ATOM 1059 N N . ARG A 1 135 ? 2.227 -1.490 -9.373 1.00 90.31 135 ARG A N 1
ATOM 1060 C CA . ARG A 1 135 ? 3.431 -0.675 -9.584 1.00 90.31 135 ARG A CA 1
ATOM 1061 C C . ARG A 1 135 ? 4.623 -1.515 -10.023 1.00 90.31 135 ARG A C 1
ATOM 1063 O O . ARG A 1 135 ? 5.442 -1.037 -10.804 1.00 90.31 135 ARG A O 1
ATOM 1070 N N . VAL A 1 136 ? 4.732 -2.745 -9.523 1.00 89.56 136 VAL A N 1
ATOM 1071 C CA . VAL A 1 136 ? 5.871 -3.617 -9.824 1.00 89.56 136 VAL A CA 1
ATOM 1072 C C . VAL A 1 136 ? 5.625 -4.461 -11.078 1.00 89.56 136 VAL A C 1
ATOM 1074 O O . VAL A 1 136 ? 6.559 -4.642 -11.862 1.00 89.56 136 VAL A O 1
ATOM 1077 N N . PHE A 1 137 ? 4.388 -4.905 -11.309 1.00 90.38 137 PHE A N 1
ATOM 1078 C CA . PHE A 1 137 ? 3.945 -5.756 -12.418 1.00 90.38 137 PHE A CA 1
ATOM 1079 C C . PHE A 1 137 ? 2.920 -5.024 -13.313 1.00 90.38 137 PHE A C 1
ATOM 1081 O O . PHE A 1 137 ? 1.721 -5.322 -13.268 1.00 90.38 137 PHE A O 1
ATOM 1088 N N . PRO A 1 138 ? 3.349 -4.061 -14.149 1.00 86.44 138 PRO A N 1
ATOM 1089 C CA . PRO A 1 138 ? 2.453 -3.353 -15.071 1.00 86.44 138 PRO A CA 1
ATOM 1090 C C . PRO A 1 138 ? 1.758 -4.278 -16.091 1.00 86.44 138 PRO A C 1
ATOM 1092 O O . PRO A 1 138 ? 0.709 -3.932 -16.642 1.00 86.44 138 PRO A O 1
ATOM 1095 N N . GLU A 1 139 ? 2.299 -5.476 -16.324 1.00 86.81 139 GLU A N 1
ATOM 1096 C CA . GLU A 1 139 ? 1.732 -6.501 -17.208 1.00 86.81 139 GLU A CA 1
ATOM 1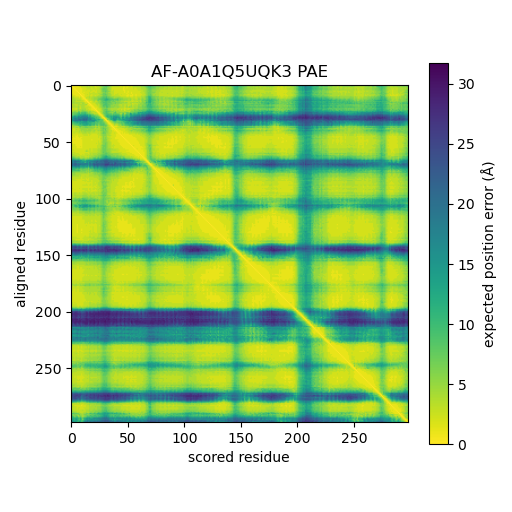097 C C . GLU A 1 139 ? 0.388 -7.047 -16.712 1.00 86.81 139 GLU A C 1
ATOM 1099 O O . GLU A 1 139 ? -0.344 -7.671 -17.482 1.00 86.81 139 GLU A O 1
ATOM 1104 N N . LEU A 1 140 ? 0.039 -6.823 -15.441 1.00 87.62 140 LEU A N 1
ATOM 1105 C CA . LEU A 1 140 ? -1.269 -7.198 -14.908 1.00 87.62 140 LEU A CA 1
ATOM 1106 C C . LEU A 1 140 ? -2.401 -6.371 -15.541 1.00 87.62 140 LEU A C 1
ATOM 1108 O O . LEU A 1 140 ? -3.478 -6.906 -15.781 1.00 87.62 140 LEU A O 1
ATOM 1112 N N . PHE A 1 141 ? -2.146 -5.112 -15.923 1.00 78.06 141 PHE A N 1
ATOM 1113 C CA . PHE A 1 141 ? -3.144 -4.273 -16.603 1.00 78.06 141 PHE A CA 1
ATOM 1114 C C . PHE A 1 141 ? -3.354 -4.611 -18.079 1.00 78.06 141 PHE A C 1
ATOM 1116 O O . PHE A 1 141 ? -4.370 -4.216 -18.653 1.00 78.06 141 PHE A O 1
ATOM 1123 N N . HIS A 1 142 ? -2.397 -5.300 -18.696 1.00 68.44 142 HIS A N 1
ATOM 1124 C CA . HIS A 1 142 ? -2.447 -5.632 -20.109 1.00 68.44 142 HIS A CA 1
ATOM 1125 C C . HIS A 1 142 ? -3.075 -7.022 -20.254 1.00 68.44 142 HIS A C 1
ATOM 1127 O O . HIS A 1 142 ? -2.458 -8.046 -19.944 1.00 68.44 142 HIS A O 1
ATOM 1133 N N . GLU A 1 143 ? -4.315 -7.079 -20.748 1.00 55.28 143 GLU A N 1
ATOM 1134 C CA . GLU A 1 143 ? -4.779 -8.298 -21.410 1.00 55.28 143 GLU A CA 1
ATOM 1135 C C . GLU A 1 143 ? -3.836 -8.572 -22.589 1.00 55.28 143 GLU A C 1
ATOM 1137 O O . GLU A 1 143 ? -3.315 -7.640 -23.195 1.00 55.28 143 GLU A O 1
ATOM 1142 N N . LYS A 1 144 ? -3.561 -9.850 -22.875 1.00 49.50 144 LYS A N 1
ATOM 1143 C CA . LYS A 1 144 ? -2.555 -10.331 -23.842 1.00 49.50 144 LYS A CA 1
ATOM 1144 C C . LYS A 1 144 ? -2.842 -9.917 -25.305 1.00 49.50 144 LYS A C 1
ATOM 1146 O O . LYS A 1 144 ? -2.961 -10.783 -26.169 1.00 49.50 144 LYS A O 1
ATOM 1151 N N . SER A 1 145 ? -2.954 -8.631 -25.626 1.00 39.91 145 SER A N 1
ATOM 1152 C CA . SER A 1 145 ? -3.078 -8.129 -26.993 1.00 39.91 145 SER A CA 1
ATOM 1153 C C . SER A 1 145 ? -1.765 -7.495 -27.447 1.00 39.91 145 SER A C 1
ATOM 1155 O O . SER A 1 145 ? -1.413 -6.398 -27.033 1.00 39.91 145 SER A O 1
ATOM 1157 N N . SER A 1 146 ? -1.056 -8.237 -28.301 1.00 45.97 146 SER A N 1
ATOM 1158 C CA . SER A 1 146 ? -0.095 -7.762 -29.308 1.00 45.97 146 SER A CA 1
ATOM 1159 C C . SER A 1 146 ? 0.841 -6.603 -28.922 1.00 45.97 146 SER A C 1
ATOM 1161 O O . SER A 1 146 ? 0.617 -5.466 -29.313 1.00 45.97 146 SER A O 1
ATOM 1163 N N . GLY A 1 147 ? 1.952 -6.945 -28.266 1.00 51.50 147 GLY A N 1
ATOM 1164 C CA . GLY A 1 147 ? 3.319 -6.574 -28.672 1.00 51.50 147 GLY A CA 1
ATOM 1165 C C . GLY A 1 147 ? 3.813 -5.122 -28.607 1.00 51.50 147 GLY A C 1
ATOM 1166 O O . GLY A 1 147 ? 5.025 -4.949 -28.538 1.00 51.50 147 GLY A O 1
ATOM 1167 N N . GLU A 1 148 ? 2.964 -4.097 -28.601 1.00 54.59 148 GLU A N 1
ATOM 1168 C CA . GLU A 1 148 ? 3.411 -2.696 -28.610 1.00 54.59 148 GLU A CA 1
ATOM 1169 C C . GLU A 1 148 ? 2.648 -1.883 -27.558 1.00 54.59 148 GLU A C 1
ATOM 1171 O O . GLU A 1 148 ? 1.462 -1.609 -27.717 1.00 54.59 148 GLU A O 1
ATOM 1176 N N . VAL A 1 149 ? 3.329 -1.505 -26.468 1.00 57.56 149 VAL A N 1
ATOM 1177 C CA . VAL A 1 149 ? 2.760 -0.617 -25.442 1.00 57.56 149 VAL A CA 1
ATOM 1178 C C . VAL A 1 149 ? 2.770 0.813 -25.981 1.00 57.56 149 VAL A C 1
ATOM 1180 O O . VAL A 1 149 ? 3.833 1.380 -26.243 1.00 57.56 149 VAL A O 1
ATOM 1183 N N . SER A 1 150 ? 1.593 1.408 -26.168 1.00 66.12 150 SER A N 1
ATOM 1184 C CA . SER A 1 150 ? 1.461 2.783 -26.652 1.00 66.12 150 SER A CA 1
ATOM 1185 C C . SER A 1 150 ? 1.716 3.800 -25.531 1.00 66.12 150 SER A C 1
ATOM 1187 O O . SER A 1 150 ? 1.400 3.554 -24.369 1.00 66.12 150 SER A O 1
ATOM 1189 N N . ILE A 1 151 ? 2.169 5.015 -25.874 1.00 64.62 151 ILE A N 1
ATOM 1190 C CA . ILE A 1 151 ? 2.208 6.182 -24.959 1.00 64.62 151 ILE A CA 1
ATOM 1191 C C . ILE A 1 151 ? 0.846 6.391 -24.264 1.00 64.62 151 ILE A C 1
ATOM 1193 O O . ILE A 1 151 ? 0.778 6.774 -23.093 1.00 64.62 151 ILE A O 1
ATOM 1197 N N . SER A 1 152 ? -0.250 6.099 -24.971 1.00 68.75 152 SER A N 1
ATOM 1198 C CA . SER A 1 152 ? -1.605 6.177 -24.420 1.00 68.75 152 SER A CA 1
ATOM 1199 C C . SER A 1 152 ? -1.878 5.137 -23.320 1.00 68.75 152 SER A C 1
ATOM 1201 O O . SER A 1 152 ? -2.499 5.481 -22.309 1.00 68.75 152 SER A O 1
ATOM 1203 N N . ASP A 1 153 ? -1.344 3.919 -23.451 1.00 69.62 153 ASP A N 1
ATOM 1204 C CA . ASP A 1 153 ? -1.461 2.852 -22.450 1.00 69.62 153 ASP A CA 1
ATOM 1205 C C . ASP A 1 153 ? -0.700 3.222 -21.173 1.00 69.62 153 ASP A C 1
ATOM 1207 O O . ASP A 1 153 ? -1.215 3.055 -20.067 1.00 69.62 153 ASP A O 1
ATOM 1211 N N . PHE A 1 154 ? 0.474 3.847 -21.310 1.00 70.06 154 PHE A N 1
ATOM 1212 C CA . PHE A 1 154 ? 1.254 4.346 -20.173 1.00 70.06 154 PHE A CA 1
ATOM 1213 C C . PHE A 1 154 ? 0.555 5.482 -19.418 1.00 70.06 154 PHE A C 1
ATOM 1215 O O . PHE A 1 154 ? 0.522 5.479 -18.183 1.00 70.06 154 PHE A O 1
ATOM 1222 N N . LYS A 1 155 ? -0.044 6.447 -20.130 1.00 72.38 155 LYS A N 1
ATOM 1223 C CA . LYS A 1 155 ? -0.837 7.518 -19.498 1.00 72.38 155 LYS A CA 1
ATOM 1224 C C . LYS A 1 155 ? -2.047 6.933 -18.763 1.00 72.38 155 LYS A C 1
ATOM 1226 O O . LYS A 1 155 ? -2.344 7.350 -17.642 1.00 72.38 155 LYS A O 1
ATOM 1231 N N . SER A 1 156 ? -2.701 5.926 -19.351 1.00 77.44 156 SER A N 1
ATOM 1232 C CA . SER A 1 156 ? -3.794 5.195 -18.700 1.00 77.44 156 SER A CA 1
ATOM 1233 C C . SER A 1 156 ? -3.320 4.453 -17.446 1.00 77.44 156 SER A C 1
ATOM 1235 O O . SER A 1 156 ? -3.963 4.547 -16.402 1.00 77.44 156 SER A O 1
ATOM 1237 N N . PHE A 1 157 ? -2.169 3.780 -17.510 1.00 82.69 157 PHE A N 1
ATOM 1238 C CA . PHE A 1 157 ? -1.562 3.080 -16.379 1.00 82.69 157 PHE A CA 1
ATOM 1239 C C . PHE A 1 157 ? -1.262 4.026 -15.210 1.00 82.69 157 PHE A C 1
ATOM 1241 O O . PHE A 1 157 ? -1.747 3.796 -14.101 1.00 82.69 157 PHE A O 1
ATOM 1248 N N . LYS A 1 158 ? -0.546 5.136 -15.453 1.00 82.56 158 LYS A N 1
ATOM 1249 C CA . LYS A 1 158 ? -0.240 6.130 -14.407 1.00 82.56 158 LYS A CA 1
ATOM 1250 C C . LYS A 1 158 ? -1.507 6.697 -13.769 1.00 82.56 158 LYS A C 1
ATOM 1252 O O . LYS A 1 158 ? -1.594 6.780 -12.546 1.00 82.56 158 LYS A O 1
ATOM 1257 N N . SER A 1 159 ? -2.515 7.015 -14.583 1.00 82.69 159 SER A N 1
ATOM 1258 C CA . SER A 1 159 ? -3.808 7.500 -14.092 1.00 82.69 159 SER A CA 1
ATOM 1259 C C . SER A 1 159 ? -4.515 6.477 -13.194 1.00 82.69 159 SER A C 1
ATOM 1261 O O . SER A 1 159 ? -5.038 6.850 -12.146 1.00 82.69 159 SER A O 1
ATOM 1263 N N . ARG A 1 160 ? -4.478 5.181 -13.536 1.00 85.50 160 ARG A N 1
ATOM 1264 C CA . ARG A 1 160 ? -5.047 4.107 -12.701 1.00 85.50 160 ARG A CA 1
ATOM 1265 C C . ARG A 1 160 ? -4.305 3.938 -11.376 1.00 85.50 160 ARG A C 1
ATOM 1267 O O . ARG A 1 160 ? -4.954 3.802 -10.343 1.00 85.50 160 ARG A O 1
ATOM 1274 N N . ILE A 1 161 ? -2.972 3.977 -11.386 1.00 90.19 161 ILE A N 1
ATOM 1275 C CA . ILE A 1 161 ? -2.158 3.927 -10.160 1.00 90.19 161 ILE A CA 1
ATOM 1276 C C . ILE A 1 161 ? -2.516 5.095 -9.232 1.00 90.19 161 ILE A C 1
ATOM 1278 O O . ILE A 1 161 ? -2.802 4.883 -8.052 1.00 90.19 161 ILE A O 1
ATOM 1282 N N . LEU A 1 162 ? -2.587 6.311 -9.782 1.00 90.06 162 LEU A N 1
ATOM 1283 C CA . LEU A 1 162 ? -3.013 7.499 -9.042 1.00 90.06 162 LEU A CA 1
ATOM 1284 C C . LEU A 1 162 ? -4.452 7.369 -8.525 1.00 90.06 162 LEU A C 1
ATOM 1286 O O . LEU A 1 162 ? -4.719 7.745 -7.388 1.00 90.06 162 LEU A O 1
ATOM 1290 N N . ALA A 1 163 ? -5.364 6.771 -9.298 1.00 89.44 163 ALA A N 1
ATOM 1291 C CA . ALA A 1 163 ? -6.734 6.492 -8.859 1.00 89.44 163 ALA A CA 1
ATOM 1292 C C . ALA A 1 163 ? -6.788 5.627 -7.606 1.00 89.44 163 ALA A C 1
ATOM 1294 O O . ALA A 1 163 ? -7.512 5.937 -6.661 1.00 89.44 163 ALA A O 1
ATOM 1295 N N . ILE A 1 164 ? -6.020 4.536 -7.601 1.00 93.31 164 ILE A N 1
ATOM 1296 C CA . ILE A 1 164 ? -5.972 3.609 -6.473 1.00 93.31 164 ILE A CA 1
ATOM 1297 C C . ILE A 1 164 ? -5.366 4.317 -5.259 1.00 93.31 164 ILE A C 1
ATOM 1299 O O . ILE A 1 164 ? -5.926 4.225 -4.167 1.00 93.31 164 ILE A O 1
ATOM 1303 N N . ALA A 1 165 ? -4.281 5.076 -5.448 1.00 95.12 165 ALA A N 1
ATOM 1304 C CA . ALA A 1 165 ? -3.647 5.853 -4.386 1.00 95.12 165 ALA A CA 1
ATOM 1305 C C . ALA A 1 165 ? -4.605 6.888 -3.769 1.00 95.12 165 ALA A C 1
ATOM 1307 O O . ALA A 1 165 ? -4.812 6.891 -2.556 1.00 95.12 165 ALA A O 1
ATOM 1308 N N . ILE A 1 166 ? -5.265 7.706 -4.592 1.00 93.94 166 ILE A N 1
ATOM 1309 C CA . ILE A 1 166 ? -6.268 8.681 -4.138 1.00 93.94 166 ILE A CA 1
ATOM 1310 C C . ILE A 1 166 ? -7.444 7.970 -3.459 1.00 93.94 166 ILE A C 1
ATOM 1312 O O . ILE A 1 166 ? -7.924 8.433 -2.426 1.00 93.94 166 ILE A O 1
ATOM 1316 N N . GLY A 1 167 ? -7.888 6.823 -3.979 1.00 94.56 167 GLY A N 1
ATOM 1317 C CA . GLY A 1 167 ? -8.932 6.006 -3.362 1.00 94.56 167 GLY A CA 1
ATOM 1318 C C . GLY A 1 167 ? -8.555 5.526 -1.956 1.00 94.56 167 GLY A C 1
ATOM 1319 O O . GLY A 1 167 ? -9.367 5.634 -1.036 1.00 94.56 167 GLY A O 1
ATOM 1320 N N . ILE A 1 168 ? -7.314 5.065 -1.762 1.00 97.75 168 ILE A N 1
ATOM 1321 C CA . ILE A 1 168 ? -6.770 4.704 -0.443 1.00 97.75 168 ILE A CA 1
ATOM 1322 C C . ILE A 1 168 ? -6.813 5.914 0.495 1.00 97.75 168 ILE A C 1
ATOM 1324 O O . ILE A 1 168 ? -7.391 5.830 1.582 1.00 97.75 168 ILE A O 1
ATOM 1328 N N . LEU A 1 169 ? -6.250 7.047 0.068 1.00 97.00 169 LEU A N 1
ATOM 1329 C CA . LEU A 1 169 ? -6.167 8.259 0.887 1.00 97.00 169 LEU A CA 1
ATOM 1330 C C . LEU A 1 169 ? -7.552 8.829 1.214 1.00 97.00 169 LEU A C 1
ATOM 1332 O O . LEU A 1 169 ? -7.786 9.265 2.339 1.00 97.00 169 LEU A O 1
ATOM 1336 N N . THR A 1 170 ? -8.500 8.729 0.282 1.00 96.25 170 THR A N 1
ATOM 1337 C CA . THR A 1 170 ? -9.902 9.110 0.489 1.00 96.25 170 THR A CA 1
ATOM 1338 C C . THR A 1 170 ? -10.552 8.260 1.569 1.00 96.25 170 THR A C 1
ATOM 1340 O O . THR A 1 170 ? -11.228 8.787 2.445 1.00 96.25 170 THR A O 1
ATOM 1343 N N . ILE A 1 171 ? -10.337 6.943 1.576 1.00 97.69 171 ILE A N 1
ATOM 1344 C CA . ILE A 1 171 ? -10.895 6.097 2.639 1.00 97.69 171 ILE A CA 1
ATOM 1345 C C . ILE A 1 171 ? -10.276 6.471 3.990 1.00 97.69 171 ILE A C 1
ATOM 1347 O O . ILE A 1 171 ? -11.014 6.631 4.968 1.00 97.69 171 ILE A O 1
ATOM 1351 N N . ILE A 1 172 ? -8.953 6.664 4.039 1.00 97.38 172 ILE A N 1
ATOM 1352 C CA . ILE A 1 172 ? -8.231 7.065 5.256 1.00 97.38 172 ILE A CA 1
ATOM 1353 C C . ILE A 1 172 ? -8.708 8.437 5.753 1.00 97.38 172 ILE A C 1
ATOM 1355 O O . ILE A 1 172 ? -8.853 8.626 6.960 1.00 97.38 172 ILE A O 1
ATOM 1359 N N . SER A 1 173 ? -9.004 9.399 4.873 1.00 96.19 173 SER A N 1
ATOM 1360 C CA . SER A 1 173 ? -9.482 10.733 5.272 1.00 96.19 173 SER A CA 1
ATOM 1361 C C . SER A 1 173 ? -10.837 10.684 5.985 1.00 96.19 173 SER A C 1
ATOM 1363 O O . SER A 1 173 ? -11.077 11.468 6.900 1.00 96.19 173 SER A O 1
ATOM 1365 N N . THR A 1 174 ? -11.682 9.692 5.678 1.00 97.06 174 THR A N 1
ATOM 1366 C CA . THR A 1 174 ? -12.955 9.481 6.392 1.00 97.06 174 THR A CA 1
ATOM 1367 C C . THR A 1 174 ? -12.814 8.862 7.788 1.00 97.06 174 THR A C 1
ATOM 1369 O O . THR A 1 174 ? -13.828 8.647 8.460 1.00 97.06 174 THR A O 1
ATOM 1372 N N . ILE A 1 175 ? -11.601 8.493 8.213 1.00 96.12 175 ILE A N 1
ATOM 1373 C CA . ILE A 1 175 ? -11.336 7.901 9.527 1.00 96.12 175 ILE A CA 1
ATOM 1374 C C . ILE A 1 175 ? -10.812 8.997 10.472 1.00 96.12 175 ILE A C 1
ATOM 1376 O O . ILE A 1 175 ? -9.823 9.673 10.151 1.00 96.12 175 ILE A O 1
ATOM 1380 N N . PRO A 1 176 ? -11.435 9.188 11.653 1.00 93.81 176 PRO A N 1
ATOM 1381 C CA . PRO A 1 176 ? -10.961 10.148 12.644 1.00 93.81 176 PRO A CA 1
ATOM 1382 C C . PRO A 1 176 ? -9.525 9.851 13.077 1.00 93.81 176 PRO A C 1
ATOM 1384 O O . PRO A 1 176 ? -9.170 8.691 13.277 1.00 93.81 176 PRO A O 1
ATOM 1387 N N . ALA A 1 177 ? -8.713 10.888 13.296 1.00 89.56 177 ALA A N 1
ATOM 1388 C CA . ALA A 1 177 ? -7.334 10.740 13.783 1.00 89.56 177 ALA A CA 1
ATOM 1389 C C . ALA A 1 177 ? -7.235 10.057 15.163 1.00 89.56 177 ALA A C 1
ATOM 1391 O O . ALA A 1 177 ? -6.213 9.465 15.487 1.00 89.56 177 ALA A O 1
ATOM 1392 N N . SER A 1 178 ? -8.312 10.084 15.953 1.00 90.38 178 SER A N 1
ATOM 1393 C CA . SER A 1 178 ? -8.408 9.397 17.245 1.00 90.38 178 SER A CA 1
ATOM 1394 C C . SER A 1 178 ? -8.657 7.890 17.144 1.00 90.38 178 SER A C 1
ATOM 1396 O O . SER A 1 178 ? -8.656 7.216 18.171 1.00 90.38 178 SER A O 1
ATOM 1398 N N . SER A 1 179 ? -8.914 7.346 15.949 1.00 93.25 179 SER A N 1
ATOM 1399 C CA . SER A 1 179 ? -9.209 5.921 15.822 1.00 93.25 179 SER A CA 1
ATOM 1400 C C . SER A 1 179 ? -7.981 5.041 16.046 1.00 93.25 179 SER A C 1
ATOM 1402 O O . SER A 1 179 ? -6.901 5.339 15.533 1.00 93.25 179 SER A O 1
ATOM 1404 N N . GLY A 1 180 ? -8.182 3.902 16.718 1.00 90.44 180 GLY A N 1
ATOM 1405 C CA . GLY A 1 180 ? -7.130 2.916 16.961 1.00 90.44 180 GLY A CA 1
ATOM 1406 C C . GLY A 1 180 ? -6.525 2.315 15.688 1.00 90.44 180 GLY A C 1
ATOM 1407 O O . GLY A 1 180 ? -5.350 1.964 15.689 1.00 90.44 180 GLY A O 1
ATOM 1408 N N . VAL A 1 181 ? -7.256 2.273 14.564 1.00 93.12 181 VAL A N 1
ATOM 1409 C CA . VAL A 1 181 ? -6.717 1.724 13.300 1.00 93.12 181 VAL A CA 1
ATOM 1410 C C . VAL A 1 181 ? -5.619 2.588 12.671 1.00 93.12 181 VAL A C 1
ATOM 1412 O O . VAL A 1 181 ? -4.885 2.099 11.816 1.00 93.12 181 VAL A O 1
ATOM 1415 N N . ASN A 1 182 ? -5.466 3.854 13.080 1.00 92.12 182 ASN A N 1
ATOM 1416 C CA . ASN A 1 182 ? -4.503 4.769 12.455 1.00 92.12 182 ASN A CA 1
ATOM 1417 C C . ASN A 1 182 ? -3.048 4.314 12.603 1.00 92.12 182 ASN A C 1
ATOM 1419 O O . ASN A 1 182 ? -2.238 4.576 11.716 1.00 92.12 182 ASN A O 1
ATOM 1423 N N . VAL A 1 183 ? -2.718 3.585 13.675 1.00 89.38 183 VAL A N 1
ATOM 1424 C CA . VAL A 1 183 ? -1.365 3.036 13.877 1.00 89.38 183 VAL A CA 1
ATOM 1425 C C . VAL A 1 183 ? -0.979 2.030 12.790 1.00 89.38 183 VAL A C 1
ATOM 1427 O O . VAL A 1 183 ? 0.202 1.818 12.534 1.00 89.38 183 VAL A O 1
ATOM 1430 N N . LEU A 1 184 ? -1.972 1.451 12.110 1.00 93.00 184 LEU A N 1
ATOM 1431 C CA . LEU A 1 184 ? -1.789 0.507 11.016 1.00 93.00 184 LEU A CA 1
ATOM 1432 C C . LEU A 1 184 ? -1.770 1.194 9.648 1.00 93.00 184 LEU A C 1
ATOM 1434 O O . LEU A 1 184 ? -1.646 0.502 8.650 1.00 93.00 184 LEU A O 1
ATOM 1438 N N . PHE A 1 185 ? -1.880 2.519 9.535 1.00 93.62 185 PHE A N 1
ATOM 1439 C CA . PHE A 1 185 ? -1.866 3.173 8.221 1.00 93.62 185 PHE A CA 1
ATOM 1440 C C . PHE A 1 185 ? -0.485 3.609 7.738 1.00 93.62 185 PHE A C 1
ATOM 1442 O O . PHE A 1 185 ? -0.387 4.027 6.594 1.00 93.62 185 PHE A O 1
ATOM 1449 N N . CYS A 1 186 ? 0.587 3.430 8.517 1.00 92.88 186 CYS A N 1
ATOM 1450 C CA . CYS A 1 186 ? 1.939 3.828 8.100 1.00 92.88 186 CYS A CA 1
ATOM 1451 C C . CYS A 1 186 ? 2.320 3.277 6.708 1.00 92.88 186 CYS A C 1
ATOM 1453 O O . CYS A 1 186 ? 2.611 4.054 5.803 1.00 92.88 186 CYS A O 1
ATOM 1455 N N . LEU A 1 187 ? 2.219 1.960 6.485 1.00 94.12 187 LEU A N 1
ATOM 1456 C CA . LEU A 1 187 ? 2.546 1.369 5.182 1.00 94.12 187 LEU A CA 1
ATOM 1457 C C . LEU A 1 187 ? 1.584 1.807 4.056 1.00 94.12 187 LEU A C 1
ATOM 1459 O O . LEU A 1 187 ? 2.080 2.240 3.019 1.00 94.12 187 LEU A O 1
ATOM 1463 N N . PRO A 1 188 ? 0.244 1.772 4.218 1.00 96.56 188 PRO A N 1
ATOM 1464 C CA . PRO A 1 188 ? -0.671 2.348 3.229 1.00 96.56 188 PRO A CA 1
ATOM 1465 C C . PRO A 1 188 ? -0.372 3.807 2.860 1.00 96.56 188 PRO A C 1
ATOM 1467 O O . PRO A 1 188 ? -0.502 4.171 1.692 1.00 96.56 188 PRO A O 1
ATOM 1470 N N . MET A 1 189 ? 0.050 4.628 3.827 1.00 95.56 189 MET A N 1
ATOM 1471 C CA . MET A 1 189 ? 0.433 6.022 3.597 1.00 95.56 189 MET A CA 1
ATOM 1472 C C . MET A 1 189 ? 1.732 6.135 2.795 1.00 95.56 189 MET A C 1
ATOM 1474 O O . MET A 1 189 ? 1.793 6.968 1.897 1.00 95.56 189 MET A O 1
ATOM 1478 N N . ILE A 1 190 ? 2.734 5.284 3.053 1.00 95.50 190 ILE A N 1
ATOM 1479 C CA . ILE A 1 190 ? 3.950 5.205 2.225 1.00 95.50 190 ILE A CA 1
ATOM 1480 C C . ILE A 1 190 ? 3.587 4.775 0.802 1.00 95.50 190 ILE A C 1
ATOM 1482 O O . ILE A 1 190 ? 3.895 5.480 -0.152 1.00 95.50 190 ILE A O 1
ATOM 1486 N N . ALA A 1 191 ? 2.873 3.659 0.658 1.00 95.81 191 ALA A N 1
ATOM 1487 C CA . ALA A 1 191 ? 2.493 3.090 -0.631 1.00 95.81 191 ALA A CA 1
ATOM 1488 C C . ALA A 1 191 ? 1.720 4.092 -1.507 1.00 95.81 191 ALA A C 1
ATOM 1490 O O . ALA A 1 191 ? 2.126 4.391 -2.634 1.00 95.81 191 ALA A O 1
ATOM 1491 N N . ALA A 1 192 ? 0.623 4.643 -0.973 1.00 96.38 192 ALA A N 1
ATOM 1492 C CA . ALA A 1 192 ? -0.228 5.593 -1.684 1.00 96.38 192 ALA A CA 1
ATOM 1493 C C . ALA A 1 192 ? 0.436 6.968 -1.829 1.00 96.38 192 ALA A C 1
ATOM 1495 O O . ALA A 1 192 ? 0.392 7.550 -2.909 1.00 96.38 192 ALA A O 1
ATOM 1496 N N . GLY A 1 193 ? 1.096 7.471 -0.781 1.00 95.19 193 GLY A N 1
ATOM 1497 C CA . GLY A 1 193 ? 1.796 8.754 -0.805 1.00 95.19 193 GLY A CA 1
ATOM 1498 C C . GLY A 1 193 ? 2.914 8.770 -1.842 1.00 95.19 193 GLY A C 1
ATOM 1499 O O . GLY A 1 193 ? 2.951 9.653 -2.694 1.00 95.19 193 GLY A O 1
ATOM 1500 N N . SER A 1 194 ? 3.767 7.748 -1.867 1.00 94.12 194 SER A N 1
ATOM 1501 C CA . SER A 1 194 ? 4.842 7.616 -2.856 1.00 94.12 194 SER A CA 1
ATOM 1502 C C . SER A 1 194 ? 4.348 7.395 -4.289 1.00 94.12 194 SER A C 1
ATOM 1504 O O . SER A 1 194 ? 5.132 7.566 -5.222 1.00 94.12 194 SER A O 1
ATOM 1506 N N . ALA A 1 195 ? 3.086 7.004 -4.489 1.00 92.56 195 ALA A N 1
ATOM 1507 C CA . ALA A 1 195 ? 2.473 6.922 -5.813 1.00 92.56 195 ALA A CA 1
ATOM 1508 C C . ALA A 1 195 ? 2.011 8.295 -6.345 1.00 92.56 195 ALA A C 1
ATOM 1510 O O . ALA A 1 195 ? 1.784 8.416 -7.547 1.00 92.56 195 ALA A O 1
ATOM 1511 N N . LEU A 1 196 ? 1.928 9.335 -5.498 1.00 91.62 196 LEU A N 1
ATOM 1512 C CA . LEU A 1 196 ? 1.618 10.722 -5.882 1.00 91.62 196 LEU A CA 1
ATOM 1513 C C . LEU A 1 196 ? 2.813 11.398 -6.582 1.00 91.62 196 LEU A C 1
ATOM 1515 O O . LEU A 1 196 ? 3.393 12.373 -6.096 1.00 91.62 196 LEU A O 1
ATOM 1519 N N . GLN A 1 197 ? 3.202 10.877 -7.739 1.00 87.75 197 GLN A N 1
ATOM 1520 C CA . GLN A 1 197 ? 4.268 11.420 -8.584 1.00 87.75 197 GLN A CA 1
ATOM 1521 C C . GLN A 1 197 ? 3.662 12.308 -9.670 1.00 87.75 197 GLN A C 1
ATOM 1523 O O . GLN A 1 197 ? 2.594 11.992 -10.201 1.00 87.75 197 GLN A O 1
ATOM 1528 N N . LEU A 1 198 ? 4.318 13.429 -9.975 1.00 74.81 198 LEU A N 1
ATOM 1529 C CA . LEU A 1 198 ? 3.895 14.290 -11.076 1.00 74.81 198 LEU A CA 1
ATOM 1530 C C . LEU A 1 198 ? 3.963 13.500 -12.389 1.00 74.81 198 LEU A C 1
ATOM 1532 O O . LEU A 1 198 ? 4.898 12.738 -12.636 1.00 74.81 198 LEU A O 1
ATOM 1536 N N . THR A 1 199 ? 2.943 13.651 -13.229 1.00 67.31 199 THR A N 1
ATOM 1537 C CA . THR A 1 199 ? 2.944 13.099 -14.587 1.00 67.31 199 THR A CA 1
ATOM 1538 C C . THR A 1 199 ? 3.071 14.265 -15.546 1.00 67.31 199 THR A C 1
ATOM 1540 O O . THR A 1 199 ? 2.327 15.227 -15.395 1.00 67.31 199 THR A O 1
ATOM 1543 N N . ASP A 1 200 ? 4.002 14.179 -16.501 1.00 61.41 200 ASP A N 1
ATOM 1544 C CA . ASP A 1 200 ? 4.267 15.252 -17.461 1.00 61.41 200 ASP A CA 1
ATOM 1545 C C . ASP A 1 200 ? 2.961 15.690 -18.142 1.00 61.41 200 ASP A C 1
ATOM 1547 O O . ASP A 1 200 ? 2.321 14.949 -18.899 1.00 61.41 200 ASP A O 1
ATOM 1551 N N . SER A 1 201 ? 2.508 16.884 -17.773 1.00 52.03 201 SER A N 1
ATOM 1552 C CA . SER A 1 201 ? 1.249 17.483 -18.182 1.00 52.03 201 SER A CA 1
ATOM 1553 C C . SER A 1 201 ? 1.421 18.140 -19.547 1.00 52.03 201 SER A C 1
ATOM 1555 O O . SER A 1 201 ? 1.212 19.340 -19.716 1.00 52.03 201 SER A O 1
ATOM 1557 N N . GLN A 1 202 ? 1.774 17.349 -20.560 1.00 43.41 202 GLN A N 1
ATOM 1558 C CA . GLN A 1 202 ? 1.533 17.760 -21.937 1.00 43.41 202 GLN A CA 1
ATOM 1559 C C . GLN A 1 202 ? 0.052 17.525 -22.243 1.00 43.41 202 GLN A C 1
ATOM 1561 O O . GLN A 1 202 ? -0.387 16.407 -22.512 1.00 43.41 202 GLN A O 1
ATOM 1566 N N . GLN A 1 203 ? -0.703 18.616 -22.092 1.00 43.81 203 GLN A N 1
ATOM 1567 C CA . GLN A 1 203 ? -2.051 18.862 -22.606 1.00 43.81 203 GLN A CA 1
ATOM 1568 C C . GLN A 1 203 ? -3.081 17.769 -22.270 1.00 43.81 203 GLN A C 1
ATOM 1570 O O . GLN A 1 203 ? -3.198 16.714 -22.897 1.00 43.81 203 GLN A O 1
ATOM 1575 N N . THR A 1 204 ? -3.908 18.052 -21.264 1.00 45.16 204 THR A N 1
ATOM 1576 C CA . THR A 1 204 ? -5.254 17.487 -21.166 1.00 45.16 204 THR A CA 1
ATOM 1577 C C . THR A 1 204 ? -6.095 18.025 -22.323 1.00 45.16 204 THR A C 1
ATOM 1579 O O . THR A 1 204 ? -6.955 18.885 -22.152 1.00 45.16 204 THR A O 1
ATOM 1582 N N . ASP A 1 205 ? -5.859 17.510 -23.526 1.00 42.69 205 ASP A N 1
ATOM 1583 C CA . ASP A 1 205 ? -6.864 17.584 -24.573 1.00 42.69 205 ASP A CA 1
ATOM 1584 C C . ASP A 1 205 ? -8.044 16.743 -24.082 1.00 42.69 205 ASP A C 1
ATOM 1586 O O . ASP A 1 205 ? -8.009 15.509 -24.113 1.00 42.69 205 ASP A O 1
ATOM 1590 N N . PHE A 1 206 ? -9.066 17.411 -23.537 1.00 47.69 206 PHE A N 1
ATOM 1591 C CA . PHE A 1 206 ? -10.360 16.798 -23.260 1.00 47.69 206 PHE A CA 1
ATOM 1592 C C . PHE A 1 206 ? -10.819 16.122 -24.551 1.00 47.69 206 PHE A C 1
ATOM 1594 O O . PHE A 1 206 ? -11.186 16.774 -25.531 1.00 47.69 206 PHE A O 1
ATOM 1601 N N . SER A 1 207 ? -10.737 14.795 -24.584 1.00 47.75 207 SER A N 1
ATOM 1602 C CA . SER A 1 207 ? -11.132 14.038 -25.759 1.00 47.75 207 SER A CA 1
ATOM 1603 C C . SER A 1 207 ? -12.656 14.093 -25.842 1.00 47.75 207 SER A C 1
ATOM 1605 O O . SER A 1 207 ? -13.362 13.469 -25.058 1.00 47.75 207 SER A O 1
ATOM 1607 N N . HIS A 1 208 ? -13.177 14.856 -26.807 1.00 42.97 208 HIS A N 1
ATOM 1608 C CA . HIS A 1 208 ? -14.606 15.004 -27.122 1.00 42.97 208 HIS A CA 1
ATOM 1609 C C . HIS A 1 208 ? -15.250 13.710 -27.690 1.00 42.97 208 HIS A C 1
ATOM 1611 O O . HIS A 1 208 ? -16.078 13.752 -28.600 1.00 42.97 208 HIS A O 1
ATOM 1617 N N . GLY A 1 209 ? -14.867 12.535 -27.186 1.00 49.97 209 GLY A N 1
ATOM 1618 C CA . GLY A 1 209 ? -15.350 11.230 -27.629 1.00 49.97 209 GLY A CA 1
ATOM 1619 C C . GLY A 1 209 ? -16.347 10.632 -26.643 1.00 49.97 209 GLY A C 1
ATOM 1620 O O . GLY A 1 209 ? -15.967 10.166 -25.576 1.00 49.97 209 GLY A O 1
ATOM 1621 N N . SER A 1 210 ? -17.627 10.595 -27.019 1.00 52.81 210 SER A N 1
ATOM 1622 C CA . SER A 1 210 ? -18.715 10.038 -26.208 1.00 52.81 210 SER A CA 1
ATOM 1623 C C . SER A 1 210 ? -18.572 8.514 -26.033 1.00 52.81 210 SER A C 1
ATOM 1625 O O . SER A 1 210 ? -19.053 7.726 -26.844 1.00 52.81 210 SER A O 1
ATOM 1627 N N . SER A 1 211 ? -17.896 8.075 -24.967 1.00 54.16 211 SER A N 1
ATOM 1628 C CA . SER A 1 211 ? -17.980 6.702 -24.456 1.00 54.16 211 SER A CA 1
ATOM 1629 C C . SER A 1 211 ? -17.924 6.703 -22.926 1.00 54.16 211 SER A C 1
ATOM 1631 O O . SER A 1 211 ? -17.333 7.590 -22.317 1.00 54.16 211 SER A O 1
ATOM 1633 N N . ARG A 1 212 ? -18.510 5.691 -22.273 1.00 50.03 212 ARG A N 1
ATOM 1634 C CA . ARG A 1 212 ? -18.488 5.534 -20.802 1.00 50.03 212 ARG A CA 1
ATOM 1635 C C . ARG A 1 212 ? -17.061 5.478 -20.221 1.00 50.03 212 ARG A C 1
ATOM 1637 O O . ARG A 1 212 ? -16.873 5.830 -19.060 1.00 50.03 212 ARG A O 1
ATOM 1644 N N . GLY A 1 213 ? -16.075 5.069 -21.026 1.00 53.94 213 GLY A N 1
ATOM 1645 C CA . GLY A 1 213 ? -14.655 5.134 -20.672 1.00 53.94 213 GLY A CA 1
ATOM 1646 C C . GLY A 1 213 ? -14.107 6.565 -20.628 1.00 53.94 213 GLY A C 1
ATOM 1647 O O . GLY A 1 213 ? -13.257 6.845 -19.791 1.00 53.94 213 GLY A O 1
ATOM 1648 N N . SER A 1 214 ? -14.642 7.484 -21.445 1.00 60.19 214 SER A N 1
ATOM 1649 C CA . SER A 1 214 ? -14.254 8.903 -21.420 1.00 60.19 214 SER A CA 1
ATOM 1650 C C . SER A 1 214 ? -14.678 9.568 -20.114 1.00 60.19 214 SER A C 1
ATOM 1652 O O . SER A 1 214 ? -13.830 10.162 -19.475 1.00 60.19 214 SER A O 1
ATOM 1654 N N . LEU A 1 215 ? -15.909 9.360 -19.623 1.00 63.78 215 LEU A N 1
ATOM 1655 C CA . LEU A 1 215 ? -16.345 9.975 -18.358 1.00 63.78 215 LEU A CA 1
ATOM 1656 C C . LEU A 1 215 ? -15.501 9.522 -17.156 1.00 63.78 215 LEU A C 1
ATOM 1658 O O . LEU A 1 215 ? -15.204 10.321 -16.273 1.00 63.78 215 LEU A O 1
ATOM 1662 N N . CYS A 1 216 ? -15.124 8.239 -17.104 1.00 61.38 216 CYS A N 1
ATOM 1663 C CA . CYS A 1 216 ? -14.245 7.737 -16.048 1.00 61.38 216 CYS A CA 1
ATOM 1664 C C . CYS A 1 216 ? -12.872 8.416 -16.131 1.00 61.38 216 CYS A C 1
ATOM 1666 O O . CYS A 1 216 ? -12.372 8.905 -15.125 1.00 61.38 216 CYS A O 1
ATOM 1668 N N . ASN A 1 217 ? -12.310 8.526 -17.337 1.00 63.88 217 ASN A N 1
ATOM 1669 C CA . ASN A 1 217 ? -11.046 9.221 -17.568 1.00 63.88 217 ASN A CA 1
ATOM 1670 C C . ASN A 1 217 ? -11.135 10.724 -17.254 1.00 63.88 217 ASN A C 1
ATOM 1672 O O . ASN A 1 217 ? -10.192 11.272 -16.695 1.00 63.88 217 ASN A O 1
ATOM 1676 N N . ASP A 1 218 ? -12.262 11.373 -17.548 1.00 65.88 218 ASP A N 1
ATOM 1677 C CA . ASP A 1 218 ? -12.500 12.792 -17.272 1.00 65.88 218 ASP A CA 1
ATOM 1678 C C . ASP A 1 218 ? -12.614 13.047 -15.762 1.00 65.88 218 ASP A C 1
ATOM 1680 O O . ASP A 1 218 ? -11.983 13.961 -15.235 1.00 65.88 218 ASP A O 1
ATOM 1684 N N . LEU A 1 219 ? -13.355 12.200 -15.032 1.00 67.38 219 LEU A N 1
ATOM 1685 C CA . LEU A 1 219 ? -13.407 12.247 -13.566 1.00 67.38 219 LEU A CA 1
ATOM 1686 C C . LEU A 1 219 ? -12.023 12.010 -12.963 1.00 67.38 219 LEU A C 1
ATOM 1688 O O . LEU A 1 219 ? -11.610 12.737 -12.062 1.00 67.38 219 LEU A O 1
ATOM 1692 N N . MET A 1 220 ? -11.288 11.029 -13.487 1.00 67.00 220 MET A N 1
ATOM 1693 C CA . MET A 1 220 ? -9.923 10.757 -13.059 1.00 67.00 220 MET A CA 1
ATOM 1694 C C . MET A 1 220 ? -8.997 11.946 -13.309 1.00 67.00 220 MET A C 1
ATOM 1696 O O . MET A 1 220 ? -8.223 12.304 -12.426 1.00 67.00 220 MET A O 1
ATOM 1700 N N . ALA A 1 221 ? -9.107 12.598 -14.465 1.00 68.00 221 ALA A N 1
ATOM 1701 C CA . ALA A 1 221 ? -8.331 13.786 -14.788 1.00 68.00 221 ALA A CA 1
ATOM 1702 C C . ALA A 1 221 ? -8.624 14.944 -13.824 1.00 68.00 221 ALA A C 1
ATOM 1704 O O . ALA A 1 221 ? -7.692 15.639 -13.442 1.00 68.00 221 ALA A O 1
ATOM 1705 N N . ILE A 1 222 ? -9.877 15.118 -13.381 1.00 67.69 222 ILE A N 1
ATOM 1706 C CA . ILE A 1 222 ? -10.249 16.131 -12.376 1.00 67.69 222 ILE A CA 1
ATOM 1707 C C . ILE A 1 222 ? -9.572 15.848 -11.030 1.00 67.69 222 ILE A C 1
ATOM 1709 O O . ILE A 1 222 ? -8.992 16.753 -10.438 1.00 67.69 222 ILE A O 1
ATOM 1713 N N . PHE A 1 223 ? -9.600 14.599 -10.554 1.00 63.19 223 PHE A N 1
ATOM 1714 C CA . PHE A 1 223 ? -8.959 14.230 -9.283 1.00 63.19 223 PHE A CA 1
ATOM 1715 C C . PHE A 1 223 ? -7.423 14.275 -9.332 1.00 63.19 223 PHE A C 1
ATOM 1717 O O . PHE A 1 223 ? -6.791 14.363 -8.282 1.00 63.19 223 PHE A O 1
ATOM 1724 N N . ILE A 1 224 ? -6.835 14.214 -10.530 1.00 66.69 224 ILE A N 1
ATOM 1725 C CA . ILE A 1 224 ? -5.385 14.221 -10.775 1.00 66.69 224 ILE A CA 1
ATOM 1726 C C . ILE A 1 224 ? -4.864 15.636 -11.129 1.00 66.69 224 ILE A C 1
ATOM 1728 O O . ILE A 1 224 ? -3.672 15.801 -11.365 1.00 66.69 224 ILE A O 1
ATOM 1732 N N . GLN A 1 225 ? -5.715 16.674 -11.137 1.00 69.12 225 GLN A N 1
ATOM 1733 C CA . GLN A 1 225 ? -5.270 18.063 -11.348 1.00 69.12 225 GLN A CA 1
ATOM 1734 C C . GLN A 1 225 ? -4.214 18.494 -10.317 1.00 69.12 225 GLN A C 1
ATOM 1736 O O . GLN A 1 225 ? -4.234 18.025 -9.178 1.00 69.12 225 GLN A O 1
ATOM 1741 N N . ASP A 1 226 ? -3.340 19.429 -10.703 1.00 65.94 226 ASP A N 1
ATOM 1742 C CA . ASP A 1 226 ? -2.213 19.909 -9.886 1.00 65.94 226 ASP A CA 1
ATOM 1743 C C . ASP A 1 226 ? -2.639 20.356 -8.473 1.00 65.94 226 ASP A C 1
ATOM 1745 O O . ASP A 1 226 ? -1.996 19.998 -7.485 1.00 65.94 226 ASP A O 1
ATOM 1749 N N . ASP A 1 227 ? -3.781 21.044 -8.352 1.00 68.88 227 ASP A N 1
ATOM 1750 C CA . ASP A 1 227 ? -4.344 21.456 -7.056 1.00 68.88 227 ASP A CA 1
ATOM 1751 C C . ASP A 1 227 ? -4.770 20.252 -6.193 1.00 68.88 227 ASP A C 1
ATOM 1753 O O . ASP A 1 227 ? -4.580 20.235 -4.974 1.00 68.88 227 ASP A O 1
ATOM 1757 N N . GLY A 1 228 ? -5.327 19.211 -6.822 1.00 76.38 228 GLY A N 1
ATOM 1758 C CA . GLY A 1 228 ? -5.711 17.969 -6.151 1.00 76.38 228 GLY A CA 1
ATOM 1759 C C . GLY A 1 228 ? -4.498 17.154 -5.706 1.00 76.38 228 GLY A C 1
ATOM 1760 O O . GLY A 1 228 ? -4.500 16.560 -4.627 1.00 76.38 228 GLY A O 1
ATOM 1761 N N . HIS A 1 229 ? -3.432 17.160 -6.502 1.00 82.25 229 HIS A N 1
ATOM 1762 C CA . HIS A 1 229 ? -2.180 16.485 -6.178 1.00 82.25 229 HIS A CA 1
ATOM 1763 C C . HIS A 1 229 ? -1.483 17.108 -4.962 1.00 82.25 229 HIS A C 1
ATOM 1765 O O . HIS A 1 229 ? -1.132 16.382 -4.026 1.00 82.25 229 HIS A O 1
ATOM 1771 N N . ALA A 1 230 ? -1.371 18.441 -4.923 1.00 87.75 230 ALA A N 1
ATOM 1772 C CA . ALA A 1 230 ? -0.823 19.165 -3.776 1.00 87.75 230 ALA A CA 1
ATOM 1773 C C . ALA A 1 230 ? -1.626 18.893 -2.493 1.00 87.75 230 ALA A C 1
ATOM 1775 O O . ALA A 1 230 ? -1.037 18.582 -1.456 1.00 87.75 230 ALA A O 1
ATOM 1776 N N . HIS A 1 231 ? -2.962 18.908 -2.585 1.00 90.94 231 HIS A N 1
ATOM 1777 C CA . HIS A 1 231 ? -3.849 18.586 -1.466 1.00 90.94 231 HIS A CA 1
ATOM 1778 C C . HIS A 1 231 ? -3.571 17.197 -0.872 1.00 90.94 231 HIS A C 1
ATOM 1780 O O . HIS A 1 231 ? -3.483 17.041 0.347 1.00 90.94 231 HIS A O 1
ATOM 1786 N N . TRP A 1 232 ? -3.406 16.172 -1.714 1.00 93.69 232 TRP A N 1
ATOM 1787 C CA . TRP A 1 232 ? -3.143 14.819 -1.224 1.00 93.69 232 TRP A CA 1
ATOM 1788 C C . TRP A 1 232 ? -1.736 14.653 -0.645 1.00 93.69 232 TRP A C 1
ATOM 1790 O O . TRP A 1 232 ? -1.584 13.922 0.335 1.00 93.69 232 TRP A O 1
ATOM 1800 N N . ARG A 1 233 ? -0.718 15.335 -1.190 1.00 94.44 233 ARG A N 1
ATOM 1801 C CA . ARG A 1 233 ? 0.627 15.355 -0.586 1.00 94.44 233 ARG A CA 1
ATOM 1802 C C . ARG A 1 233 ? 0.602 16.010 0.802 1.00 94.44 233 ARG A C 1
ATOM 1804 O O . ARG A 1 233 ? 1.148 15.436 1.745 1.00 94.44 233 ARG A O 1
ATOM 1811 N N . GLU A 1 234 ? -0.095 17.137 0.952 1.00 95.12 234 GLU A N 1
ATOM 1812 C CA . GLU A 1 234 ? -0.284 17.812 2.246 1.00 95.12 234 GLU A CA 1
ATOM 1813 C C . GLU A 1 234 ? -1.023 16.910 3.245 1.00 95.12 234 GLU A C 1
ATOM 1815 O O . GLU A 1 234 ? -0.530 16.672 4.349 1.00 95.12 234 GLU A O 1
ATOM 1820 N N . PHE A 1 235 ? -2.139 16.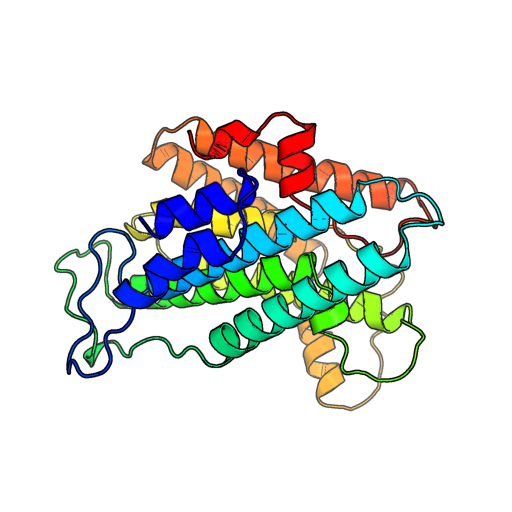300 2.831 1.00 95.44 235 PHE A N 1
ATOM 1821 C CA . PHE A 1 235 ? -2.870 15.337 3.659 1.00 95.44 235 PHE A CA 1
ATOM 1822 C C . PHE A 1 235 ? -1.975 14.183 4.131 1.00 95.44 235 PHE A C 1
ATOM 1824 O O . PHE A 1 235 ? -2.056 13.764 5.290 1.00 95.44 235 PHE A O 1
ATOM 1831 N N . VAL A 1 236 ? -1.109 13.660 3.253 1.00 96.25 236 VAL A N 1
ATOM 1832 C CA . VAL A 1 236 ? -0.163 12.595 3.608 1.00 96.25 236 VAL A CA 1
ATOM 1833 C C . VAL A 1 236 ? 0.798 13.051 4.698 1.00 96.25 236 VAL A C 1
ATOM 1835 O O . VAL A 1 236 ? 0.962 12.337 5.690 1.00 96.25 236 VAL A O 1
ATOM 1838 N N . GLN A 1 237 ? 1.379 14.242 4.561 1.00 95.00 237 GLN A N 1
ATOM 1839 C CA . GLN A 1 237 ? 2.288 14.807 5.558 1.00 95.00 237 GLN A CA 1
ATOM 1840 C C . GLN A 1 237 ? 1.587 15.049 6.900 1.00 95.00 237 GLN A C 1
ATOM 1842 O O . GLN A 1 237 ? 2.079 14.605 7.940 1.00 95.00 237 GLN A O 1
ATOM 1847 N N . GLU A 1 238 ? 0.417 15.690 6.899 1.00 94.81 238 GLU A N 1
ATOM 1848 C CA . GLU A 1 238 ? -0.358 15.945 8.117 1.00 94.81 238 GLU A CA 1
ATOM 1849 C C . GLU A 1 238 ? -0.731 14.647 8.836 1.00 94.81 238 GLU A C 1
ATOM 1851 O O . GLU A 1 238 ? -0.564 14.517 10.055 1.00 94.81 238 GLU A O 1
ATOM 1856 N N . ARG A 1 239 ? -1.202 13.650 8.081 1.00 94.06 239 ARG A N 1
ATOM 1857 C CA . ARG A 1 239 ? -1.607 12.365 8.644 1.00 94.06 239 ARG A CA 1
ATOM 1858 C C . ARG A 1 239 ? -0.406 11.583 9.175 1.00 94.06 239 ARG A C 1
ATOM 1860 O O . ARG A 1 239 ? -0.505 11.027 10.268 1.00 94.06 239 ARG A O 1
ATOM 1867 N N . MET A 1 240 ? 0.727 11.577 8.472 1.00 93.38 240 MET A N 1
ATOM 1868 C CA . MET A 1 240 ? 1.965 10.955 8.958 1.00 93.38 240 MET A CA 1
ATOM 1869 C C . MET A 1 240 ? 2.488 11.635 10.227 1.00 93.38 240 MET A C 1
ATOM 1871 O O . MET A 1 240 ? 2.848 10.947 11.183 1.00 93.38 240 MET A O 1
ATOM 1875 N N . ASN A 1 241 ? 2.432 12.967 10.300 1.00 92.31 241 ASN A N 1
ATOM 1876 C CA . ASN A 1 241 ? 2.768 13.719 11.510 1.00 92.31 241 ASN A CA 1
ATOM 1877 C C . ASN A 1 241 ? 1.827 13.377 12.674 1.00 92.31 241 ASN A C 1
ATOM 1879 O O . ASN A 1 241 ? 2.274 13.201 13.808 1.00 92.31 241 ASN A O 1
ATOM 1883 N N . SER A 1 242 ? 0.528 13.216 12.407 1.00 91.38 242 SER A N 1
ATOM 1884 C CA . SER A 1 242 ? -0.437 12.769 13.414 1.00 91.38 242 SER A CA 1
ATOM 1885 C C . SER A 1 242 ? -0.126 11.358 13.927 1.00 91.38 242 SER A C 1
ATOM 1887 O O . SER A 1 242 ? -0.186 11.143 15.138 1.00 91.38 242 SER A O 1
ATOM 1889 N N . ILE A 1 243 ? 0.237 10.417 13.046 1.00 90.50 243 ILE A N 1
ATOM 1890 C CA . ILE A 1 243 ? 0.651 9.058 13.435 1.00 90.50 243 ILE A CA 1
ATOM 1891 C C . ILE A 1 243 ? 1.937 9.117 14.266 1.00 90.50 243 ILE A C 1
ATOM 1893 O O . ILE A 1 243 ? 2.010 8.493 15.324 1.00 90.50 243 ILE A O 1
ATOM 1897 N N . HIS A 1 244 ? 2.928 9.908 13.847 1.00 90.25 244 HIS A N 1
ATOM 1898 C CA . HIS A 1 244 ? 4.173 10.091 14.591 1.00 90.25 244 HIS A CA 1
ATOM 1899 C C . HIS A 1 244 ? 3.911 10.631 16.000 1.00 90.25 244 HIS A C 1
ATOM 1901 O O . HIS A 1 244 ? 4.422 10.084 16.970 1.00 90.25 244 HIS A O 1
ATOM 1907 N N . ASN A 1 245 ? 3.073 11.658 16.135 1.00 88.88 245 ASN A N 1
ATOM 1908 C CA . ASN A 1 245 ? 2.755 12.249 17.435 1.00 88.88 245 ASN A CA 1
ATOM 1909 C C . ASN A 1 245 ? 1.987 11.288 18.352 1.00 88.88 245 ASN A C 1
ATOM 1911 O O . ASN A 1 245 ? 2.075 11.409 19.571 1.00 88.88 245 ASN A O 1
ATOM 1915 N N . HIS A 1 246 ? 1.243 10.341 17.777 1.00 85.50 246 HIS A N 1
ATOM 1916 C CA . HIS A 1 246 ? 0.515 9.332 18.537 1.00 85.50 246 HIS A CA 1
ATOM 1917 C C . HIS A 1 246 ? 1.410 8.167 18.987 1.00 85.50 246 HIS A C 1
ATOM 1919 O O . HIS A 1 246 ? 1.314 7.732 20.131 1.00 85.50 246 HIS A O 1
ATOM 1925 N N . VAL A 1 247 ? 2.271 7.654 18.099 1.00 83.88 247 VAL A N 1
ATOM 1926 C CA . VAL A 1 247 ? 3.067 6.438 18.352 1.00 83.88 247 VAL A CA 1
ATOM 1927 C C . VAL A 1 247 ? 4.467 6.759 18.903 1.00 83.88 247 VAL A C 1
ATOM 1929 O O . VAL A 1 247 ? 5.029 5.972 19.659 1.00 83.88 247 VAL A O 1
ATOM 1932 N N . GLY A 1 248 ? 5.038 7.915 18.554 1.00 81.25 248 GLY A N 1
ATOM 1933 C CA . GLY A 1 248 ? 6.337 8.394 19.045 1.00 81.25 248 GLY A CA 1
ATOM 1934 C C . GLY A 1 248 ? 7.555 7.638 18.504 1.00 81.25 248 GLY A C 1
ATOM 1935 O O . GLY A 1 248 ? 8.622 7.682 19.115 1.00 81.25 248 GLY A O 1
ATOM 1936 N N . LEU A 1 249 ? 7.412 6.913 17.390 1.00 81.44 249 LEU A N 1
ATOM 1937 C CA . LEU A 1 249 ? 8.479 6.087 16.821 1.00 81.44 249 LEU A CA 1
ATOM 1938 C C . LEU A 1 249 ? 9.231 6.812 15.705 1.00 81.44 249 LEU A C 1
ATOM 1940 O O . LEU A 1 249 ? 8.630 7.314 14.755 1.00 81.44 249 LEU A O 1
ATOM 1944 N N . SER A 1 250 ? 10.562 6.737 15.758 1.00 81.75 250 SER A N 1
ATOM 1945 C CA . SER A 1 250 ? 11.461 7.242 14.711 1.00 81.75 250 SER A CA 1
ATOM 1946 C C . SER A 1 250 ? 11.246 6.570 13.349 1.00 81.75 250 SER A C 1
ATOM 1948 O O . SER A 1 250 ? 11.534 7.173 12.315 1.00 81.75 250 SER A O 1
ATOM 1950 N N . GLY A 1 251 ? 10.696 5.350 13.328 1.00 82.19 251 GLY A N 1
ATOM 1951 C CA . GLY A 1 251 ? 10.301 4.660 12.096 1.00 82.19 251 GLY A CA 1
ATOM 1952 C C . GLY A 1 251 ? 9.275 5.449 11.275 1.00 82.19 251 GLY A C 1
ATOM 1953 O O . GLY A 1 251 ? 9.366 5.476 10.051 1.00 82.19 251 GLY A O 1
ATOM 1954 N N . VAL A 1 252 ? 8.364 6.185 11.927 1.00 85.19 252 VAL A N 1
ATOM 1955 C CA . VAL A 1 252 ? 7.374 7.028 11.231 1.00 85.19 252 VAL A CA 1
ATOM 1956 C C . VAL A 1 252 ? 8.043 8.251 10.599 1.00 85.19 252 VAL A C 1
ATOM 1958 O O . VAL A 1 252 ? 7.709 8.620 9.479 1.00 85.19 252 VAL A O 1
ATOM 1961 N N . THR A 1 253 ? 9.040 8.844 11.263 1.00 86.88 253 THR A N 1
ATOM 1962 C CA . THR A 1 253 ? 9.833 9.943 10.686 1.00 86.88 253 THR A CA 1
ATOM 1963 C C . THR A 1 253 ? 10.574 9.488 9.431 1.00 86.88 253 THR A C 1
ATOM 1965 O O . THR A 1 253 ? 10.579 10.189 8.425 1.00 86.88 253 THR A O 1
ATOM 1968 N N . ARG A 1 254 ? 11.157 8.284 9.464 1.00 88.25 254 ARG A N 1
ATOM 1969 C CA . ARG A 1 254 ? 11.824 7.690 8.297 1.00 88.25 254 ARG A CA 1
ATOM 1970 C C . ARG A 1 254 ? 10.856 7.368 7.168 1.00 88.25 254 ARG A C 1
ATOM 1972 O O . ARG A 1 254 ? 11.204 7.545 6.008 1.00 88.25 254 ARG A O 1
ATOM 1979 N N . ALA A 1 255 ? 9.647 6.923 7.499 1.00 90.00 255 ALA A N 1
ATOM 1980 C CA . ALA A 1 255 ? 8.597 6.709 6.514 1.00 90.00 255 ALA A CA 1
ATOM 1981 C C . ALA A 1 255 ? 8.240 8.018 5.794 1.00 90.00 255 ALA A C 1
ATOM 1983 O O . ALA A 1 255 ? 8.182 8.033 4.566 1.00 90.00 255 ALA A O 1
ATOM 1984 N N . SER A 1 256 ? 8.090 9.123 6.534 1.00 91.56 256 SER A N 1
ATOM 1985 C CA . SER A 1 256 ? 7.910 10.453 5.938 1.00 91.56 256 SER A CA 1
ATOM 1986 C C . SER A 1 256 ? 9.093 10.841 5.046 1.00 91.56 256 SER A C 1
ATOM 1988 O O . SER A 1 256 ? 8.887 11.298 3.927 1.00 91.56 256 SER A O 1
ATOM 1990 N N . GLU A 1 257 ? 10.327 10.585 5.492 1.00 92.62 257 GLU A N 1
ATOM 1991 C CA . GLU A 1 257 ? 11.535 10.871 4.708 1.00 92.62 257 GLU A CA 1
ATOM 1992 C C . GLU A 1 257 ? 11.580 10.078 3.389 1.00 92.62 257 GLU A C 1
ATOM 1994 O O . GLU A 1 257 ? 11.959 10.626 2.354 1.00 92.62 257 GLU A O 1
ATOM 1999 N N . VAL A 1 258 ? 11.164 8.804 3.389 1.00 93.88 258 VAL A N 1
ATOM 2000 C CA . VAL A 1 258 ? 11.066 7.995 2.161 1.00 93.88 258 VAL A CA 1
ATOM 2001 C C . VAL A 1 258 ? 10.036 8.575 1.196 1.00 93.88 258 VAL A C 1
ATOM 2003 O O . VAL A 1 258 ? 10.314 8.661 -0.002 1.00 93.88 258 VAL A O 1
ATOM 2006 N N . ILE A 1 259 ? 8.869 8.995 1.691 1.00 94.56 259 ILE A N 1
ATOM 2007 C CA . ILE A 1 259 ? 7.825 9.609 0.860 1.00 94.56 259 ILE A CA 1
ATOM 2008 C C . ILE A 1 259 ? 8.352 10.900 0.217 1.00 94.56 259 ILE A C 1
ATOM 2010 O O . ILE A 1 259 ? 8.294 11.043 -1.004 1.00 94.56 259 ILE A O 1
ATOM 2014 N N . GLU A 1 260 ? 8.939 11.796 1.012 1.00 93.88 260 GLU A N 1
ATOM 2015 C CA . GLU A 1 260 ? 9.466 13.082 0.538 1.00 93.88 260 GLU A CA 1
ATOM 2016 C C . GLU A 1 260 ? 10.611 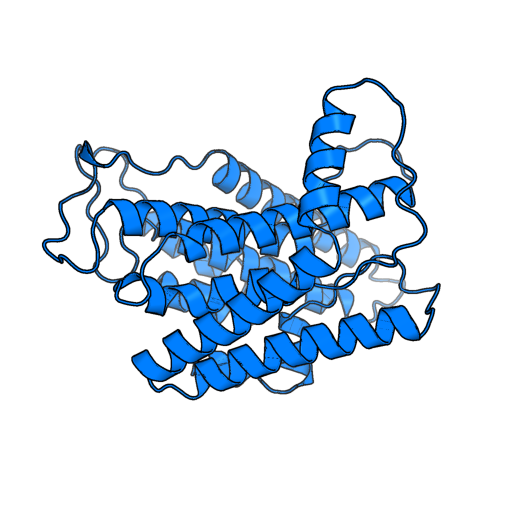12.911 -0.462 1.00 93.88 260 GLU A C 1
ATOM 2018 O O . GLU A 1 260 ? 10.632 13.576 -1.499 1.00 93.88 260 GLU A O 1
ATOM 2023 N N . LYS A 1 261 ? 11.535 11.976 -0.206 1.00 93.06 261 LYS A N 1
ATOM 2024 C CA . LYS A 1 261 ? 12.597 11.635 -1.162 1.00 93.06 261 LYS A CA 1
ATOM 2025 C C . LYS A 1 261 ? 12.033 11.058 -2.453 1.00 93.06 261 LYS A C 1
ATOM 2027 O O . LYS A 1 261 ? 12.516 11.413 -3.522 1.00 93.06 261 LYS A O 1
ATOM 2032 N N . THR A 1 262 ? 10.998 10.219 -2.372 1.00 92.94 262 THR A N 1
ATOM 2033 C CA . THR A 1 262 ? 10.339 9.670 -3.567 1.00 92.94 262 THR A CA 1
ATOM 2034 C C . THR A 1 262 ? 9.727 10.784 -4.413 1.00 92.94 262 THR A C 1
ATOM 2036 O O . THR A 1 262 ? 9.889 10.780 -5.631 1.00 92.94 262 THR A O 1
ATOM 2039 N N . TRP A 1 263 ? 9.061 11.758 -3.784 1.00 92.81 263 TRP A N 1
ATOM 2040 C CA . TRP A 1 263 ? 8.524 12.928 -4.483 1.00 92.81 263 TRP A CA 1
ATOM 2041 C C . TRP A 1 263 ? 9.627 13.764 -5.119 1.00 92.81 263 TRP A C 1
ATOM 2043 O O . TRP A 1 263 ? 9.553 14.044 -6.308 1.00 92.81 263 TRP A O 1
ATOM 2053 N N . LEU A 1 264 ? 10.677 14.095 -4.367 1.00 90.94 264 LEU A N 1
ATOM 2054 C CA . LEU A 1 264 ? 11.788 14.898 -4.871 1.00 90.94 264 LEU A CA 1
ATOM 2055 C C . LEU A 1 264 ? 12.480 14.233 -6.068 1.00 90.94 264 LEU A C 1
ATOM 2057 O O . LEU A 1 264 ? 12.729 14.895 -7.073 1.00 90.94 264 LEU A O 1
ATOM 2061 N N . SER A 1 265 ? 12.757 12.931 -5.992 1.00 88.50 265 SER A N 1
ATOM 2062 C CA . SER A 1 265 ? 13.350 12.191 -7.108 1.00 88.50 265 SER A CA 1
ATOM 2063 C C . SER A 1 265 ? 12.428 12.160 -8.329 1.00 88.50 265 SER A C 1
ATOM 2065 O O . SER A 1 265 ? 12.907 12.348 -9.446 1.00 88.50 265 SER A O 1
ATOM 2067 N N . ALA A 1 266 ? 11.119 11.971 -8.130 1.00 86.56 266 ALA A N 1
ATOM 2068 C CA . ALA A 1 266 ? 10.158 11.900 -9.230 1.00 86.56 266 ALA A CA 1
ATOM 2069 C C . ALA A 1 266 ? 9.989 13.262 -9.909 1.00 86.56 266 ALA A C 1
ATOM 2071 O O . ALA A 1 266 ? 9.974 13.352 -11.133 1.00 86.56 266 ALA A O 1
ATOM 2072 N N . ASP A 1 267 ? 9.925 14.329 -9.116 1.00 86.50 267 ASP A N 1
ATOM 2073 C CA . ASP A 1 267 ? 9.782 15.687 -9.619 1.00 86.50 267 ASP A CA 1
ATOM 2074 C C . ASP A 1 267 ? 11.050 16.091 -10.411 1.00 86.50 267 ASP A C 1
ATOM 2076 O O . ASP A 1 267 ? 10.938 16.620 -11.515 1.00 86.50 267 ASP A O 1
ATOM 2080 N N . ILE A 1 268 ? 12.260 15.753 -9.930 1.00 85.62 268 ILE A N 1
ATOM 2081 C CA . ILE A 1 268 ? 13.522 15.973 -10.671 1.00 85.62 268 ILE A CA 1
ATOM 2082 C C . ILE A 1 268 ? 13.532 15.226 -12.010 1.00 85.62 268 ILE A C 1
ATOM 2084 O O . ILE A 1 268 ? 13.939 15.807 -13.017 1.00 85.62 268 ILE A O 1
ATOM 2088 N N . GLN A 1 269 ? 13.079 13.968 -12.037 1.00 81.56 269 GLN A N 1
ATOM 2089 C CA . GLN A 1 269 ? 13.025 13.159 -13.259 1.00 81.56 269 GLN A CA 1
ATOM 2090 C C . GLN A 1 269 ? 12.131 13.804 -14.330 1.00 81.56 269 GLN A C 1
ATOM 2092 O O . GLN A 1 269 ? 12.488 13.807 -15.507 1.00 81.56 269 GLN A O 1
ATOM 2097 N N . VAL A 1 270 ? 11.012 14.416 -13.924 1.00 77.00 270 VAL A N 1
ATOM 2098 C CA . VAL A 1 270 ? 10.134 15.180 -14.827 1.00 77.00 270 VAL A CA 1
ATOM 2099 C C . VAL A 1 270 ? 10.845 16.427 -15.365 1.00 77.00 270 VAL A C 1
ATOM 2101 O O . VAL A 1 270 ? 10.829 16.664 -16.570 1.00 77.00 270 VAL A O 1
ATOM 2104 N N . PHE A 1 271 ? 11.525 17.207 -14.515 1.00 72.75 271 PHE A N 1
ATOM 2105 C CA . PHE A 1 271 ? 12.228 18.425 -14.954 1.00 72.75 271 PHE A CA 1
ATOM 2106 C C . PHE A 1 271 ? 13.447 18.158 -15.846 1.00 72.75 271 PHE A C 1
ATOM 2108 O O . PHE A 1 271 ? 13.813 19.012 -16.656 1.00 72.75 271 PHE A O 1
ATOM 2115 N N . ALA A 1 272 ? 14.095 17.002 -15.694 1.00 72.44 272 ALA A N 1
ATOM 2116 C CA . ALA A 1 272 ? 15.290 16.644 -16.450 1.00 72.44 272 ALA A CA 1
ATOM 2117 C C . ALA A 1 272 ? 15.006 16.260 -17.918 1.00 72.44 272 ALA A C 1
ATOM 2119 O O . ALA A 1 272 ? 15.960 16.108 -18.681 1.00 72.44 272 ALA A O 1
ATOM 2120 N N .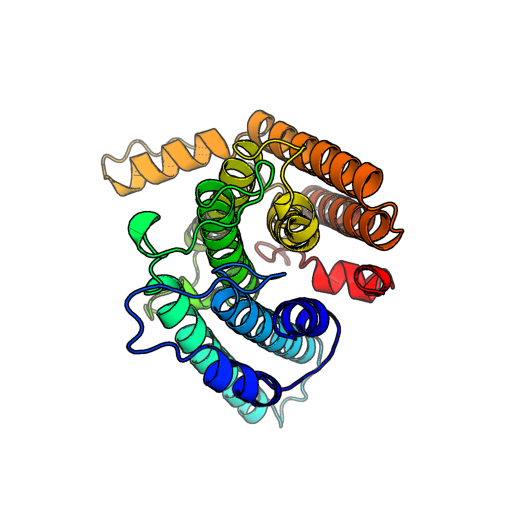 ASN A 1 273 ? 13.733 16.141 -18.335 1.00 61.81 273 ASN A N 1
ATOM 2121 C CA . ASN A 1 273 ? 13.327 15.692 -19.676 1.00 61.81 273 ASN A CA 1
ATOM 2122 C C . ASN A 1 273 ? 14.071 14.419 -20.127 1.00 61.81 273 ASN A C 1
ATOM 2124 O O . ASN A 1 273 ? 14.443 14.296 -21.297 1.00 61.81 273 ASN A O 1
ATOM 2128 N N . GLU A 1 274 ? 14.327 13.479 -19.210 1.00 57.78 274 GLU A N 1
ATOM 2129 C CA . GLU A 1 274 ? 14.947 12.201 -19.560 1.00 57.78 274 GLU A CA 1
ATOM 2130 C C . GLU A 1 274 ? 13.971 11.378 -20.416 1.00 57.78 274 GLU A C 1
ATOM 2132 O O . GLU A 1 274 ? 13.138 10.621 -19.926 1.00 57.78 274 GLU A O 1
ATOM 2137 N N . SER A 1 275 ? 14.083 11.539 -21.735 1.00 48.16 275 SER A N 1
ATOM 2138 C CA . SER A 1 275 ? 13.275 10.848 -22.745 1.00 48.16 275 SER A CA 1
ATOM 2139 C C . SER A 1 275 ? 13.440 9.324 -22.745 1.00 48.16 275 SER A C 1
ATOM 2141 O O . SER A 1 275 ? 12.632 8.635 -23.359 1.00 48.16 275 SER A O 1
ATOM 2143 N N . ASP A 1 276 ? 14.456 8.799 -22.058 1.00 45.81 276 ASP A N 1
ATOM 2144 C CA . ASP A 1 276 ? 14.727 7.359 -21.953 1.00 45.81 276 ASP A CA 1
ATOM 2145 C C . ASP A 1 276 ? 14.028 6.693 -20.754 1.00 45.81 276 ASP A C 1
ATOM 2147 O O . ASP A 1 276 ? 13.952 5.468 -20.701 1.00 45.81 276 ASP A O 1
ATOM 2151 N N . SER A 1 277 ? 13.470 7.467 -19.811 1.00 50.94 277 SER A N 1
ATOM 2152 C CA . SER A 1 277 ? 12.790 6.950 -18.610 1.00 50.94 277 SER A CA 1
ATOM 2153 C C . SER A 1 277 ? 11.281 7.241 -18.595 1.00 50.94 277 SER A C 1
ATOM 2155 O O . SER A 1 277 ? 10.629 7.264 -17.546 1.00 50.94 277 SER A O 1
ATOM 2157 N N . ILE A 1 278 ? 10.695 7.446 -19.781 1.00 48.72 278 ILE A N 1
ATOM 2158 C CA . ILE A 1 278 ? 9.266 7.722 -19.966 1.00 48.72 278 ILE A CA 1
ATOM 2159 C C . ILE A 1 278 ? 8.445 6.521 -19.475 1.00 48.72 278 ILE A C 1
ATOM 2161 O O . ILE A 1 278 ? 8.195 5.572 -20.209 1.00 48.72 278 ILE A O 1
ATOM 2165 N N . GLY A 1 279 ? 7.973 6.584 -18.229 1.00 54.69 279 GLY A N 1
ATOM 2166 C CA . GLY A 1 279 ? 6.894 5.716 -17.749 1.00 54.69 279 GLY A CA 1
ATOM 2167 C C . GLY A 1 279 ? 7.161 4.936 -16.468 1.00 54.69 279 GLY A C 1
ATOM 2168 O O . GLY A 1 279 ? 6.200 4.431 -15.890 1.00 54.69 279 GLY A O 1
ATOM 2169 N N . GLU A 1 280 ? 8.400 4.867 -15.987 1.00 70.69 280 GLU A N 1
ATOM 2170 C CA . GLU A 1 280 ? 8.718 4.089 -14.787 1.00 70.69 280 GLU A CA 1
ATOM 2171 C C . GLU A 1 280 ? 8.404 4.893 -13.516 1.00 70.69 280 GLU A C 1
ATOM 2173 O O . GLU A 1 280 ? 8.847 6.028 -13.358 1.00 70.69 280 GLU A O 1
ATOM 2178 N N . PHE A 1 281 ? 7.582 4.335 -12.619 1.00 80.19 281 PHE A N 1
ATOM 2179 C CA . PHE A 1 281 ? 7.375 4.924 -11.296 1.00 80.19 281 PHE A CA 1
ATOM 2180 C C . PHE A 1 281 ? 8.628 4.723 -10.457 1.00 80.19 281 PHE A C 1
ATOM 2182 O O . PHE A 1 281 ? 9.116 3.599 -10.342 1.00 80.19 281 PHE A O 1
ATOM 2189 N N . ILE A 1 282 ? 9.055 5.768 -9.752 1.00 87.50 282 ILE A N 1
ATOM 2190 C CA . ILE A 1 282 ? 10.066 5.601 -8.710 1.00 87.50 282 ILE A CA 1
ATOM 2191 C C . ILE A 1 282 ? 9.445 4.773 -7.584 1.00 87.50 282 ILE A C 1
ATOM 2193 O O . ILE A 1 282 ? 8.436 5.165 -6.986 1.00 87.50 282 ILE A O 1
ATOM 2197 N N . LEU A 1 283 ? 9.997 3.591 -7.322 1.00 90.25 283 LEU A N 1
ATOM 2198 C CA . LEU A 1 283 ? 9.512 2.714 -6.263 1.00 90.25 283 LEU A CA 1
ATOM 2199 C C . LEU A 1 283 ? 10.067 3.187 -4.921 1.00 90.25 283 LEU A C 1
ATOM 2201 O O . LEU A 1 283 ? 11.268 3.390 -4.754 1.00 90.25 283 LEU A O 1
ATOM 2205 N N . TRP A 1 284 ? 9.184 3.334 -3.935 1.00 93.06 284 TRP A N 1
ATOM 2206 C CA . TRP A 1 284 ? 9.577 3.771 -2.595 1.00 93.06 284 TRP A CA 1
ATOM 2207 C C . TRP A 1 284 ? 10.516 2.767 -1.917 1.00 93.06 284 TRP A C 1
ATOM 2209 O O . TRP A 1 284 ? 11.357 3.160 -1.115 1.00 93.06 284 TRP A O 1
ATOM 2219 N N . THR A 1 285 ? 10.408 1.482 -2.268 1.00 90.94 285 THR A N 1
ATOM 2220 C CA . THR A 1 285 ? 11.302 0.419 -1.799 1.00 90.94 285 THR A CA 1
ATOM 2221 C C . THR A 1 285 ? 12.732 0.621 -2.287 1.00 90.94 285 THR A C 1
ATOM 2223 O O . THR A 1 285 ? 13.670 0.387 -1.532 1.00 90.94 285 THR A O 1
ATOM 2226 N N . ASP A 1 286 ? 12.907 1.102 -3.521 1.00 88.56 286 ASP A N 1
ATOM 2227 C CA . ASP A 1 286 ? 14.230 1.396 -4.071 1.00 88.56 286 ASP A CA 1
ATOM 2228 C C . ASP A 1 286 ? 14.822 2.636 -3.397 1.00 88.56 286 ASP A C 1
ATOM 2230 O O . ASP A 1 286 ? 15.941 2.578 -2.897 1.00 88.56 286 ASP A O 1
ATOM 2234 N N . VAL A 1 287 ? 14.030 3.706 -3.248 1.00 89.75 287 VAL A N 1
ATOM 2235 C CA . VAL A 1 287 ? 14.425 4.915 -2.495 1.00 89.75 287 VAL A CA 1
ATOM 2236 C C . VAL A 1 287 ? 14.807 4.578 -1.051 1.00 89.75 287 VAL A C 1
ATOM 2238 O O . VAL A 1 287 ? 15.765 5.131 -0.508 1.00 89.75 287 VAL A O 1
ATOM 2241 N N . MET A 1 288 ? 14.073 3.662 -0.420 1.00 90.00 288 MET A N 1
ATOM 2242 C CA . MET A 1 288 ? 14.352 3.195 0.933 1.00 90.00 288 MET A CA 1
ATOM 2243 C C . MET A 1 288 ? 15.702 2.472 1.015 1.00 90.00 288 MET A C 1
ATOM 2245 O O . MET A 1 288 ? 16.504 2.805 1.891 1.00 90.00 288 MET A O 1
ATOM 2249 N N . THR A 1 289 ? 15.975 1.520 0.119 1.00 86.12 289 THR A N 1
ATOM 2250 C CA . THR A 1 289 ? 17.249 0.782 0.098 1.00 86.12 289 THR A CA 1
ATOM 2251 C C . THR A 1 289 ? 18.422 1.694 -0.271 1.00 86.12 289 THR A C 1
ATOM 2253 O O . THR A 1 289 ? 19.426 1.722 0.445 1.00 86.12 289 THR A O 1
ATOM 2256 N N . ASP A 1 290 ? 18.281 2.522 -1.305 1.00 85.19 290 ASP A N 1
ATOM 2257 C CA . ASP A 1 290 ? 19.335 3.432 -1.767 1.00 85.19 290 ASP A CA 1
ATOM 2258 C C . ASP A 1 290 ? 19.643 4.515 -0.718 1.00 85.19 290 ASP A C 1
ATOM 2260 O O . ASP A 1 290 ? 20.799 4.873 -0.479 1.00 85.19 290 ASP A O 1
ATOM 2264 N N . GLY A 1 291 ? 18.609 4.994 -0.020 1.00 80.88 291 GLY A N 1
ATOM 2265 C CA . GLY A 1 291 ? 18.715 5.952 1.076 1.00 80.88 291 GLY A CA 1
ATOM 2266 C C . GLY A 1 291 ? 19.157 5.356 2.417 1.00 80.88 291 GLY A C 1
ATOM 2267 O O . GLY A 1 291 ? 19.325 6.119 3.371 1.00 80.88 291 GLY A O 1
ATOM 2268 N N . ARG A 1 292 ? 19.334 4.028 2.521 1.00 81.75 292 ARG A N 1
ATOM 2269 C CA . ARG A 1 292 ? 19.573 3.290 3.783 1.00 81.75 292 ARG A CA 1
ATOM 2270 C C . ARG A 1 292 ? 18.526 3.591 4.867 1.00 81.75 292 ARG A C 1
ATOM 2272 O O . ARG A 1 292 ? 18.841 3.696 6.055 1.00 81.75 292 ARG A O 1
ATOM 2279 N N . LEU A 1 293 ? 17.271 3.732 4.446 1.00 79.62 293 LEU A N 1
ATOM 2280 C CA . LEU A 1 293 ? 16.111 4.033 5.289 1.00 79.62 293 LEU A CA 1
ATOM 2281 C C . LEU A 1 293 ? 15.288 2.788 5.643 1.00 79.62 293 LEU A C 1
ATOM 2283 O O . LEU A 1 293 ? 14.168 2.912 6.118 1.00 79.62 293 LEU A O 1
ATOM 2287 N N . GLU A 1 294 ? 15.857 1.591 5.498 1.00 76.19 294 GLU A N 1
ATOM 2288 C CA . GLU A 1 294 ? 15.240 0.292 5.849 1.00 76.19 294 GLU A CA 1
ATOM 2289 C C . GLU A 1 294 ? 14.790 0.217 7.328 1.00 76.19 294 GLU A C 1
ATOM 2291 O O . GLU A 1 294 ? 13.887 -0.534 7.684 1.00 76.19 294 GLU A O 1
ATOM 2296 N N . THR A 1 295 ? 15.340 1.148 8.116 1.00 63.91 295 THR A N 1
ATOM 2297 C CA . THR A 1 295 ? 14.956 1.687 9.433 1.00 63.91 295 THR A CA 1
ATOM 2298 C C . THR A 1 295 ? 13.471 1.855 9.789 1.00 63.91 295 THR A C 1
ATOM 2300 O O . THR A 1 295 ? 13.177 2.277 10.910 1.00 63.91 295 THR A O 1
ATOM 2303 N N . ILE A 1 296 ? 12.542 1.709 8.844 1.00 58.38 296 ILE A N 1
ATOM 2304 C CA . ILE A 1 296 ? 11.135 2.119 9.010 1.00 58.38 296 ILE A CA 1
ATOM 2305 C C . ILE A 1 296 ? 10.360 1.170 9.932 1.00 58.38 296 ILE A C 1
ATOM 2307 O O . ILE A 1 296 ? 9.432 1.606 10.616 1.00 58.38 296 ILE A O 1
ATOM 2311 N N . PHE A 1 297 ? 10.759 -0.101 10.001 1.00 57.50 297 PHE A N 1
ATOM 2312 C CA . PHE A 1 297 ? 10.019 -1.138 10.730 1.00 57.50 297 PHE A CA 1
ATOM 2313 C C . PHE A 1 297 ? 10.692 -1.616 12.028 1.00 57.50 297 PHE A C 1
ATOM 2315 O O . PHE A 1 297 ? 10.126 -2.474 12.707 1.00 57.50 297 PHE A O 1
ATOM 2322 N N . GLY A 1 298 ? 11.839 -1.028 12.400 1.00 48.75 298 GLY A N 1
ATOM 2323 C CA . GLY A 1 298 ? 12.636 -1.392 13.581 1.00 48.75 298 GLY A CA 1
ATOM 2324 C C . GLY A 1 298 ? 14.095 -1.597 13.228 1.00 48.75 298 GLY A C 1
ATOM 2325 O O . GLY A 1 298 ? 14.418 -2.697 12.748 1.00 48.75 298 GLY A O 1
#

Mean predicted aligned error: 8.22 Å

Solvent-accessible surface area (backbone atoms only — not comparable to full-atom values): 17173 Å² total; per-residue (Å²): 106,45,64,57,48,26,58,41,16,62,75,45,95,52,64,61,74,79,55,52,70,57,55,70,76,58,67,66,89,83,60,89,52,49,81,58,41,97,83,54,34,82,26,47,60,41,26,47,51,26,17,44,30,25,15,54,39,46,52,53,50,53,56,72,69,50,87,76,58,85,91,48,48,69,62,52,51,55,51,53,51,51,52,50,54,51,51,48,57,53,47,54,52,57,71,69,58,74,81,78,54,70,91,34,43,65,82,69,88,40,91,50,43,43,65,70,54,45,49,51,49,35,53,36,43,45,48,41,28,49,50,52,37,46,73,65,41,61,67,76,79,51,71,97,70,77,97,69,89,47,75,66,55,49,55,50,48,55,52,50,55,39,49,51,23,52,51,38,52,52,57,54,68,75,49,64,88,80,28,63,64,53,80,70,38,60,62,53,48,41,60,29,48,31,52,66,51,80,67,88,80,78,68,88,71,78,72,93,57,97,46,81,68,41,58,54,52,52,54,48,50,60,62,61,31,71,72,44,46,52,51,51,53,50,50,44,51,55,50,50,52,53,44,27,73,72,72,69,45,70,25,47,56,42,43,51,49,36,30,53,49,36,40,52,55,38,49,50,51,60,74,65,64,53,81,88,60,79,77,73,75,72,53,51,62,54,50,20,59,78,66,68,41,70,57,41,85,111

Organism: NCBI:txid1316194

Nearest PDB structures (foldseek):
  3eb7-assembly3_C  TM=2.945E-01  e=2.954E+00  Bacillus thuringiensis
  8gjg-assembly1_A  TM=3.195E-01  e=4.728E+00  synthetic construct

Foldseek 3Di:
DLQLLLLCLLVDADDLVVLVVQVVVLPPPPDQADEADPQLGQQSVLSSLSSSLSNLLVVLVVLVPDDDDPVCVVVSVVVVVVSLVSLVVSVVCLVVDDQDDLVRYPAPPDPLAGPVNSSLLNVLSSLLSVLSSCLRCVCSVDDPDDDDCDLVNLVVSLLVSLVSLVVSLVSVVPRDLSHPCLLVCLSSLLSSLLSLFDDQCPDPPLPPDDDPVSVVVVVSVVCNDPVNSVVSNVSSVVSLVSSCVVPVDVLSVLSNVLSVQSRVVRVVVSVVPPVVPPRRRDDSSVSCVVVVSSVNSD